Protein AF-A0A7S3YBR8-F1 (afdb_monomer_lite)

Secondary structure (DSSP, 8-state):
--EEEEEESS-TTS-SHHHHHTTS-SSSPPPEEEEEEGGG---HHHHHHHHHHHHHHHTT-SS-EEEEEEE-TTTS-HHHHHHHHHHHHHHHHHHHHH-TT-SSPEEEEEEEEPPP--TTS---------TTEEEEE-S--S-GGGS-S----HHHHHHS-HHHHHHTTSS-HHHHHHHHHHHHHTT----PPPHHHHTTTSHHHHHHHHHHHHHHHHHHHHHHHHS--

Organism: Heterosigma akashiwo (NCBI:txid2829)

Radius of gyration: 32.95 Å; chains: 1; bounding box: 49×45×121 Å

Sequence (229 aa):
AGALAVATTRSPLVPLGPLLAGLADPAGGAVAARVLRLAELASEGQLAARARDFFIQGARAESDQLLVVQCDPFLCPQALINHARHIIQEAQRAALSTLSSSSARCHAVVVVHLPHGIAGRQREYALDFLPPWKNFFVDDVTPEEQAGAGSGSYKTFSSRSAYDLFKDGVLDLNSVVRANYQRALCRVETPTMPAEMSGRYSYAARLEMVGRLLGAAKDGAEGRREEEG

Structure (mmCIF, N/CA/C/O backbone):
data_AF-A0A7S3YBR8-F1
#
_entry.id   AF-A0A7S3YBR8-F1
#
loop_
_atom_site.group_PDB
_atom_site.id
_atom_site.type_symbol
_atom_site.label_atom_id
_atom_site.label_alt_id
_atom_site.label_comp_id
_atom_site.label_asym_id
_atom_site.label_entity_id
_atom_site.label_seq_id
_atom_site.pdbx_PDB_ins_code
_atom_site.Cartn_x
_atom_site.Cartn_y
_atom_site.Cartn_z
_atom_site.occupancy
_atom_site.B_iso_or_equiv
_atom_site.auth_seq_id
_atom_site.auth_comp_id
_atom_site.auth_asym_id
_atom_site.auth_atom_id
_atom_site.pdbx_PDB_model_num
ATOM 1 N N . ALA A 1 1 ? -6.693 -5.501 20.421 1.00 52.56 1 ALA A N 1
ATOM 2 C CA . ALA A 1 1 ? -6.563 -4.570 19.283 1.00 52.56 1 ALA A CA 1
ATOM 3 C C . ALA A 1 1 ? -5.088 -4.459 18.909 1.00 52.56 1 ALA A C 1
ATOM 5 O O . ALA A 1 1 ? -4.263 -4.395 19.814 1.00 52.56 1 ALA A O 1
ATOM 6 N N . GLY A 1 2 ? -4.742 -4.523 17.622 1.00 58.22 2 GLY A N 1
ATOM 7 C CA . GLY A 1 2 ? -3.353 -4.436 17.149 1.00 58.22 2 GLY A CA 1
ATOM 8 C C . GLY A 1 2 ? -3.161 -3.230 16.234 1.00 58.22 2 GLY A C 1
ATOM 9 O O . GLY A 1 2 ? -4.029 -2.968 15.401 1.00 58.22 2 GLY A O 1
ATOM 10 N N . ALA A 1 3 ? -2.050 -2.512 16.407 1.00 61.50 3 ALA A N 1
ATOM 11 C CA . ALA A 1 3 ? -1.619 -1.428 15.531 1.00 61.50 3 ALA A CA 1
ATOM 12 C C . ALA A 1 3 ? -0.375 -1.884 14.754 1.00 61.50 3 ALA A C 1
ATOM 14 O O . ALA A 1 3 ? 0.619 -2.314 15.349 1.00 61.50 3 ALA A O 1
ATOM 15 N N . LEU A 1 4 ? -0.452 -1.834 13.429 1.00 68.00 4 LEU A N 1
ATOM 16 C CA . LEU A 1 4 ? 0.580 -2.313 12.517 1.00 68.00 4 LEU A CA 1
ATOM 17 C C . LEU A 1 4 ? 1.069 -1.164 11.641 1.00 68.00 4 LEU A C 1
ATOM 19 O O . LEU A 1 4 ? 0.265 -0.401 11.118 1.00 68.00 4 LEU A O 1
ATOM 23 N N . ALA A 1 5 ? 2.368 -1.063 11.428 1.00 61.22 5 ALA A N 1
ATOM 24 C CA . ALA A 1 5 ? 2.938 -0.240 10.375 1.00 61.22 5 ALA A CA 1
ATOM 25 C C . ALA A 1 5 ? 3.623 -1.174 9.375 1.00 61.22 5 ALA A C 1
ATOM 27 O O . ALA A 1 5 ? 4.408 -2.038 9.759 1.00 61.22 5 ALA A O 1
ATOM 28 N N . VAL A 1 6 ? 3.283 -1.039 8.100 1.00 74.44 6 VAL A N 1
ATOM 29 C CA . VAL A 1 6 ? 3.794 -1.866 7.010 1.00 74.44 6 VAL A CA 1
ATOM 30 C C . VAL A 1 6 ? 4.464 -0.949 6.004 1.00 74.44 6 VAL A C 1
ATOM 32 O O . VAL A 1 6 ? 3.816 -0.062 5.461 1.00 74.44 6 VAL A O 1
ATOM 35 N N . ALA A 1 7 ? 5.744 -1.156 5.733 1.00 61.56 7 ALA A N 1
ATOM 36 C CA . ALA A 1 7 ? 6.421 -0.515 4.614 1.00 61.56 7 ALA A CA 1
ATOM 37 C C . ALA A 1 7 ? 6.383 -1.447 3.396 1.00 61.56 7 ALA A C 1
ATOM 39 O O . ALA A 1 7 ? 6.666 -2.637 3.530 1.00 61.56 7 ALA A O 1
ATOM 40 N N . THR A 1 8 ? 6.040 -0.916 2.224 1.00 66.38 8 THR A N 1
ATOM 41 C CA . THR A 1 8 ? 5.999 -1.666 0.959 1.00 66.38 8 THR A CA 1
ATOM 42 C C . THR A 1 8 ? 6.619 -0.872 -0.178 1.00 66.38 8 THR A C 1
ATOM 44 O O . THR A 1 8 ? 6.568 0.350 -0.159 1.00 66.38 8 THR A O 1
ATOM 47 N N . THR A 1 9 ? 7.211 -1.540 -1.167 1.00 55.56 9 THR A N 1
ATOM 48 C CA . THR A 1 9 ? 7.883 -0.895 -2.312 1.00 55.56 9 THR A CA 1
ATOM 49 C C . THR A 1 9 ? 6.931 -0.586 -3.476 1.00 55.56 9 THR A C 1
ATOM 51 O O . THR A 1 9 ? 7.323 0.026 -4.477 1.00 55.56 9 THR A O 1
ATOM 54 N N . ARG A 1 10 ? 5.656 -0.986 -3.368 1.00 62.72 10 ARG A N 1
ATOM 55 C CA . ARG A 1 10 ? 4.636 -0.700 -4.383 1.00 62.72 10 ARG A CA 1
ATOM 56 C C . ARG A 1 10 ? 4.093 0.719 -4.297 1.00 62.72 10 ARG A C 1
ATOM 58 O O . ARG A 1 10 ? 3.951 1.294 -3.223 1.00 62.72 10 ARG A O 1
ATOM 65 N N . SER A 1 11 ? 3.692 1.237 -5.460 1.00 57.94 11 SER A N 1
ATOM 66 C CA . SER A 1 11 ? 3.056 2.549 -5.601 1.00 57.94 11 SER A CA 1
ATOM 67 C C . SER A 1 11 ? 1.774 2.664 -4.754 1.00 57.94 11 SER A C 1
ATOM 69 O O . SER A 1 11 ? 0.968 1.729 -4.752 1.00 57.94 11 SER A O 1
ATOM 71 N N . PRO A 1 12 ? 1.520 3.824 -4.117 1.00 57.25 12 PRO A N 1
ATOM 72 C CA . PRO A 1 12 ? 0.280 4.100 -3.375 1.00 57.25 12 PRO A CA 1
ATOM 73 C C . PRO A 1 12 ? -0.978 4.104 -4.258 1.00 57.25 12 PRO A C 1
ATOM 75 O O . PRO A 1 12 ? -2.099 4.091 -3.750 1.00 57.25 12 PRO A O 1
ATOM 78 N N . LEU A 1 13 ? -0.809 4.131 -5.585 1.00 56.03 13 LEU A N 1
ATOM 79 C CA . LEU A 1 13 ? -1.901 4.166 -6.556 1.00 56.03 13 LEU A CA 1
ATOM 80 C C . LEU A 1 13 ? -2.522 2.790 -6.821 1.00 56.03 13 LEU A C 1
ATOM 82 O O . LEU A 1 13 ? -3.578 2.721 -7.449 1.00 56.03 13 LEU A O 1
ATOM 86 N N . VAL A 1 14 ? -1.902 1.702 -6.351 1.00 61.81 14 VAL A N 1
ATOM 87 C CA . VAL A 1 14 ? -2.479 0.363 -6.505 1.00 61.81 14 VAL A CA 1
ATOM 88 C C . VAL A 1 14 ? -3.718 0.258 -5.607 1.00 61.81 14 VAL A C 1
ATOM 90 O O . VAL A 1 14 ? -3.612 0.469 -4.395 1.00 61.81 14 VAL A O 1
ATOM 93 N N . PRO A 1 15 ? -4.906 -0.045 -6.161 1.00 62.81 15 PRO A N 1
ATOM 94 C CA . PRO A 1 15 ? -6.098 -0.233 -5.351 1.00 62.81 15 PRO A CA 1
ATOM 95 C C . PRO A 1 15 ? -5.899 -1.450 -4.444 1.00 62.81 15 PRO A C 1
ATOM 97 O O . PRO A 1 15 ? -5.738 -2.566 -4.925 1.00 62.81 15 PRO A O 1
ATOM 100 N N . LEU A 1 16 ? -5.938 -1.243 -3.125 1.00 67.31 16 LEU A N 1
ATOM 101 C CA . LEU A 1 16 ? -5.897 -2.345 -2.156 1.00 67.31 16 LEU A CA 1
ATOM 102 C C . LEU A 1 16 ? -7.235 -3.096 -2.070 1.00 67.31 16 LEU A C 1
ATOM 104 O O . LEU A 1 16 ? -7.291 -4.152 -1.459 1.00 67.31 16 LEU A O 1
ATOM 108 N N . GLY A 1 17 ? -8.313 -2.579 -2.671 1.00 64.00 17 GLY A N 1
ATOM 109 C CA . GLY A 1 17 ? -9.652 -3.184 -2.617 1.00 64.00 17 GLY A CA 1
ATOM 110 C C . GLY A 1 17 ? -9.678 -4.681 -2.973 1.00 64.00 17 GLY A C 1
ATOM 111 O O . GLY A 1 17 ? -10.168 -5.464 -2.164 1.00 64.00 17 GLY A O 1
ATOM 112 N N . PRO A 1 18 ? -9.097 -5.107 -4.111 1.00 61.12 18 PRO A N 1
ATOM 113 C CA . PRO A 1 18 ? -8.999 -6.524 -4.472 1.00 61.12 18 PRO A CA 1
ATOM 114 C C . PRO A 1 18 ? -8.147 -7.366 -3.509 1.00 61.12 18 PRO A C 1
ATOM 116 O O . PRO A 1 18 ? -8.437 -8.541 -3.316 1.00 61.12 18 PRO A O 1
ATOM 119 N N . LEU A 1 19 ? -7.125 -6.775 -2.879 1.00 61.66 19 LEU A N 1
ATOM 120 C CA . LEU A 1 19 ? -6.268 -7.456 -1.896 1.00 61.66 19 LEU A CA 1
ATOM 121 C C . LEU A 1 19 ? -7.007 -7.688 -0.581 1.00 61.66 19 LEU A C 1
ATOM 123 O O . LEU A 1 19 ? -6.923 -8.755 0.017 1.00 61.66 19 LEU A O 1
ATOM 127 N N . LEU A 1 20 ? -7.765 -6.682 -0.152 1.00 64.44 20 LEU A N 1
ATOM 128 C CA . LEU A 1 20 ? -8.564 -6.736 1.064 1.00 64.44 20 LEU A CA 1
ATOM 129 C C . LEU A 1 20 ? -9.784 -7.647 0.901 1.00 64.44 20 LEU A C 1
ATOM 131 O O . LEU A 1 20 ? -10.212 -8.248 1.877 1.00 64.44 20 LEU A O 1
ATOM 135 N N . ALA A 1 21 ? -10.301 -7.810 -0.321 1.00 60.41 21 ALA A N 1
ATOM 136 C CA . ALA A 1 21 ? -11.333 -8.801 -0.616 1.00 60.41 21 ALA A CA 1
ATOM 137 C C . ALA A 1 21 ? -10.846 -10.242 -0.366 1.00 60.41 21 ALA A C 1
ATOM 139 O O . ALA A 1 21 ? -11.633 -11.079 0.062 1.00 60.41 21 ALA A O 1
ATOM 140 N N . GLY A 1 22 ? -9.551 -10.516 -0.569 1.00 57.69 22 GLY A N 1
ATOM 141 C CA . GLY A 1 22 ? -8.931 -11.813 -0.277 1.00 57.69 22 GLY A CA 1
ATOM 142 C C . GLY A 1 22 ? -8.658 -12.078 1.210 1.00 57.69 22 GLY A C 1
ATOM 143 O O . GLY A 1 22 ? -8.382 -13.214 1.576 1.00 57.69 22 GLY A O 1
ATOM 144 N N . LEU A 1 23 ? -8.754 -11.062 2.082 1.00 56.88 23 LEU A N 1
ATOM 145 C CA . LEU A 1 23 ? -8.682 -11.240 3.543 1.00 56.88 23 LEU A CA 1
ATOM 146 C C . LEU A 1 23 ? -9.990 -11.779 4.145 1.00 56.88 23 LEU A C 1
ATOM 148 O O . LEU A 1 23 ? -10.040 -12.038 5.348 1.00 56.88 23 LEU A O 1
ATOM 152 N N . ALA A 1 24 ? -11.047 -11.937 3.343 1.00 54.59 24 ALA A N 1
ATOM 153 C CA . ALA A 1 24 ? -12.211 -12.719 3.729 1.00 54.59 24 ALA A CA 1
ATOM 154 C C . ALA A 1 24 ? -11.820 -14.204 3.699 1.00 54.59 24 ALA A C 1
ATOM 156 O O . ALA A 1 24 ? -11.821 -14.842 2.648 1.00 54.59 24 ALA A O 1
ATOM 157 N N . ASP A 1 25 ? -11.414 -14.727 4.852 1.00 49.91 25 ASP A N 1
ATOM 158 C CA . ASP A 1 25 ? -11.018 -16.122 5.003 1.00 49.91 25 ASP A CA 1
ATOM 159 C C . ASP A 1 25 ? -12.238 -17.042 4.739 1.00 49.91 25 ASP A C 1
ATOM 161 O O . ASP A 1 25 ? -13.335 -16.788 5.244 1.00 49.91 25 ASP A O 1
ATOM 165 N N . PRO A 1 26 ? -12.112 -18.113 3.933 1.00 48.22 26 PRO A N 1
ATOM 166 C CA . PRO A 1 26 ? -13.189 -19.089 3.760 1.00 48.22 26 PRO A CA 1
ATOM 167 C C . PRO A 1 26 ? -13.546 -19.844 5.056 1.00 48.22 26 PRO A C 1
ATOM 169 O O . PRO A 1 26 ? -14.638 -20.408 5.139 1.00 48.22 26 PRO A O 1
ATOM 172 N N . ALA A 1 27 ? -12.663 -19.859 6.064 1.00 48.03 27 ALA A N 1
ATOM 173 C CA . ALA A 1 27 ? -12.867 -20.509 7.363 1.00 48.03 27 ALA A CA 1
ATOM 174 C C . ALA A 1 27 ? -12.955 -19.531 8.558 1.00 48.03 27 ALA A C 1
ATOM 176 O O . ALA A 1 27 ? -13.324 -19.940 9.662 1.00 48.03 27 ALA A O 1
ATOM 177 N N . GLY A 1 28 ? -12.655 -18.248 8.349 1.00 51.91 28 GLY A N 1
ATOM 178 C CA . GLY A 1 28 ? -12.580 -17.201 9.368 1.00 51.91 28 GLY A CA 1
ATOM 179 C C . GLY A 1 28 ? -13.365 -15.974 8.917 1.00 51.91 28 GLY A C 1
ATOM 180 O O . GLY A 1 28 ? -13.217 -15.512 7.797 1.00 51.91 28 GLY A O 1
ATOM 181 N N . GLY A 1 29 ? -14.262 -15.471 9.766 1.00 61.31 29 GLY A N 1
ATOM 182 C CA . GLY A 1 29 ? -15.268 -14.473 9.385 1.00 61.31 29 GLY A CA 1
ATOM 183 C C . GLY A 1 29 ? -14.743 -13.283 8.564 1.00 61.31 29 GLY A C 1
ATOM 184 O O . GLY A 1 29 ? -13.618 -12.822 8.738 1.00 61.31 29 GLY A O 1
ATOM 185 N N . ALA A 1 30 ? -15.597 -12.763 7.679 1.00 73.12 30 ALA A N 1
ATOM 186 C CA . ALA A 1 30 ? -15.266 -11.657 6.787 1.00 73.12 30 ALA A CA 1
ATOM 187 C C . ALA A 1 30 ? -14.760 -10.423 7.561 1.00 73.12 30 ALA A C 1
ATOM 189 O O . ALA A 1 30 ? -15.504 -9.811 8.333 1.00 73.12 30 ALA A O 1
ATOM 190 N N . VAL A 1 31 ? -13.505 -10.034 7.318 1.00 81.44 31 VAL A N 1
ATOM 191 C CA . VAL A 1 31 ? -12.930 -8.799 7.862 1.00 81.44 31 VAL A CA 1
ATOM 192 C C . VAL A 1 31 ? -13.393 -7.627 7.007 1.00 81.44 31 VAL A C 1
ATOM 194 O O . VAL A 1 31 ? -13.043 -7.526 5.830 1.00 81.44 31 VAL A O 1
ATOM 197 N N . ALA A 1 32 ? -14.161 -6.708 7.587 1.00 86.31 32 ALA A N 1
ATOM 198 C CA . ALA A 1 32 ? -14.550 -5.502 6.868 1.00 86.31 32 ALA A CA 1
ATOM 199 C C . ALA A 1 32 ? -13.410 -4.477 6.934 1.00 86.31 32 ALA A C 1
ATOM 201 O O . ALA A 1 32 ? -12.997 -4.030 8.008 1.00 86.31 32 ALA A O 1
ATOM 202 N N . ALA A 1 33 ? -12.878 -4.115 5.769 1.00 89.12 33 ALA A N 1
ATOM 203 C CA . ALA A 1 33 ? -11.743 -3.213 5.663 1.00 89.12 33 ALA A CA 1
ATOM 204 C C . ALA A 1 33 ? -12.158 -1.829 5.147 1.00 89.12 33 ALA A C 1
ATOM 206 O O . ALA A 1 33 ? -12.902 -1.700 4.175 1.00 89.12 33 ALA A O 1
ATOM 207 N N . ARG A 1 34 ? -11.621 -0.775 5.767 1.00 91.69 34 ARG A N 1
ATOM 208 C CA . ARG A 1 34 ? -11.774 0.618 5.338 1.00 91.69 34 ARG A CA 1
ATOM 209 C C . ARG A 1 34 ? -10.414 1.194 4.985 1.00 91.69 34 ARG A C 1
ATOM 211 O O . ARG A 1 34 ? -9.530 1.247 5.833 1.00 91.69 34 ARG A O 1
ATOM 218 N N . VAL A 1 35 ? -10.267 1.674 3.753 1.00 92.00 35 VAL A N 1
ATOM 219 C CA . VAL A 1 35 ? -9.018 2.276 3.267 1.00 92.00 35 VAL A CA 1
ATOM 220 C C . VAL A 1 35 ? -9.131 3.795 3.265 1.00 92.00 35 VAL A C 1
ATOM 222 O O . VAL A 1 35 ? -10.092 4.355 2.739 1.00 92.00 35 VAL A O 1
ATOM 225 N N . LEU A 1 36 ? -8.143 4.463 3.848 1.00 94.06 36 LEU A N 1
ATOM 226 C CA . LEU A 1 36 ? -7.940 5.904 3.791 1.00 94.06 36 LEU A CA 1
ATOM 227 C C . LEU A 1 36 ? -6.601 6.184 3.117 1.00 94.06 36 LEU A C 1
ATOM 229 O O . LEU A 1 36 ? -5.621 5.488 3.367 1.00 94.06 36 LEU A O 1
ATOM 233 N N . ARG A 1 37 ? -6.537 7.237 2.308 1.00 93.88 37 ARG A N 1
ATOM 234 C CA . ARG A 1 37 ? -5.282 7.755 1.762 1.00 93.88 37 ARG A CA 1
ATOM 235 C C . ARG A 1 37 ? -4.956 9.053 2.463 1.00 93.88 37 ARG A C 1
ATOM 237 O O . ARG A 1 37 ? -5.754 9.986 2.432 1.00 93.88 37 ARG A O 1
ATOM 244 N N . LEU A 1 38 ? -3.795 9.108 3.102 1.00 94.50 38 LEU A N 1
ATOM 245 C CA . LEU A 1 38 ? -3.427 10.245 3.935 1.00 94.50 38 LEU A CA 1
ATOM 246 C C . LEU A 1 38 ? -3.298 11.538 3.115 1.00 94.50 38 LEU A C 1
ATOM 248 O O . LEU A 1 38 ? -3.725 12.590 3.574 1.00 94.50 38 LEU A O 1
ATOM 252 N N . ALA A 1 39 ? -2.817 11.437 1.874 1.00 92.94 39 ALA A N 1
ATOM 253 C CA . ALA A 1 39 ? -2.692 12.565 0.950 1.00 92.94 39 ALA A CA 1
ATOM 254 C C . ALA A 1 39 ? -4.040 13.151 0.475 1.00 92.94 39 ALA A C 1
ATOM 256 O O . ALA A 1 39 ? -4.073 14.274 -0.016 1.00 92.94 39 ALA A O 1
ATOM 257 N N . GLU A 1 40 ? -5.147 12.412 0.605 1.00 93.88 40 GLU A N 1
ATOM 258 C CA . GLU A 1 40 ? -6.489 12.874 0.206 1.00 93.88 40 GLU A CA 1
ATOM 259 C C . GLU A 1 40 ? -7.238 13.573 1.354 1.00 93.88 40 GLU A C 1
ATOM 261 O O . GLU A 1 40 ? -8.348 14.074 1.164 1.00 93.88 40 GLU A O 1
ATOM 266 N N . LEU A 1 41 ? -6.666 13.584 2.561 1.00 94.19 41 LEU A N 1
ATOM 267 C CA . LEU A 1 41 ? -7.273 14.219 3.725 1.00 94.19 41 LEU A CA 1
ATOM 268 C C . LEU A 1 41 ? -6.830 15.680 3.799 1.00 94.19 41 LEU A C 1
ATOM 270 O O . LEU A 1 41 ? -5.644 15.984 3.862 1.00 94.19 41 LEU A O 1
ATOM 274 N N . ALA A 1 42 ? -7.805 16.587 3.815 1.00 91.81 42 ALA A N 1
ATOM 275 C CA . ALA A 1 42 ? -7.567 18.027 3.797 1.00 91.81 42 ALA A CA 1
ATOM 276 C C . ALA A 1 42 ? -7.129 18.579 5.163 1.00 91.81 42 ALA A C 1
ATOM 278 O O . ALA A 1 42 ? -6.562 19.667 5.238 1.00 91.81 42 ALA A O 1
ATOM 279 N N . SER A 1 43 ? -7.426 17.867 6.255 1.00 95.56 43 SER A N 1
ATOM 280 C CA . SER A 1 43 ? -7.097 18.312 7.607 1.00 95.56 43 SER A CA 1
ATOM 281 C C . SER A 1 43 ? -6.945 17.161 8.597 1.00 95.56 43 SER A C 1
ATOM 283 O O . SER A 1 43 ? -7.504 16.074 8.430 1.00 95.56 43 SER A O 1
ATOM 285 N N . GLU A 1 44 ? -6.241 17.446 9.691 1.00 95.88 44 GLU A N 1
ATOM 286 C CA . GLU A 1 44 ? -6.158 16.580 10.869 1.00 95.88 44 GLU A CA 1
ATOM 287 C C . GLU A 1 44 ? -7.544 16.213 11.410 1.00 95.88 44 GLU A C 1
ATOM 289 O O . GLU A 1 44 ? -7.822 15.040 11.654 1.00 95.88 44 GLU A O 1
ATOM 294 N N . GLY A 1 45 ? -8.445 17.195 11.526 1.00 96.56 45 GLY A N 1
ATOM 295 C CA . GLY A 1 45 ? -9.805 16.966 12.016 1.00 96.56 45 GLY A CA 1
ATOM 296 C C . GLY A 1 45 ? -10.572 15.947 11.170 1.00 96.56 45 GLY A C 1
ATOM 297 O O . GLY A 1 45 ? -11.337 15.148 11.709 1.00 96.56 45 GLY A O 1
ATOM 298 N N . GLN A 1 46 ? -10.324 15.908 9.856 1.00 96.88 46 GLN A N 1
ATOM 299 C CA . GLN A 1 46 ? -10.929 14.919 8.968 1.00 96.88 46 GLN A CA 1
ATOM 300 C C . GLN A 1 46 ? -10.404 13.501 9.238 1.00 96.88 46 GLN A C 1
ATOM 302 O O . GLN A 1 46 ? -11.196 12.555 9.252 1.00 96.88 46 GLN A O 1
ATOM 307 N N . LEU A 1 47 ? -9.096 13.340 9.473 1.00 97.25 47 LEU A N 1
ATOM 308 C CA . LEU A 1 47 ? -8.509 12.054 9.860 1.00 97.25 47 LEU A CA 1
ATOM 309 C C . LEU A 1 47 ? -9.045 11.595 11.219 1.00 97.25 47 LEU A C 1
ATOM 311 O O . LEU A 1 47 ? -9.503 10.460 11.336 1.00 97.25 47 LEU A O 1
ATOM 315 N N . ALA A 1 48 ? -9.034 12.482 12.217 1.00 97.00 48 ALA A N 1
ATOM 316 C CA . ALA A 1 48 ? -9.513 12.193 13.566 1.00 97.00 48 ALA A CA 1
ATOM 317 C C . ALA A 1 48 ? -10.984 11.759 13.556 1.00 97.00 48 ALA A C 1
ATOM 319 O O . ALA A 1 48 ? -11.328 10.733 14.144 1.00 97.00 48 ALA A O 1
ATOM 320 N N . ALA A 1 49 ? -11.842 12.489 12.833 1.00 96.81 49 ALA A N 1
ATOM 321 C CA . ALA A 1 49 ? -13.249 12.137 12.679 1.00 96.81 49 ALA A CA 1
ATOM 322 C C . ALA A 1 49 ? -13.413 10.755 12.033 1.00 96.81 49 ALA A C 1
ATOM 324 O O . ALA A 1 49 ? -14.071 9.889 12.602 1.00 96.81 49 ALA A O 1
ATOM 325 N N . ARG A 1 50 ? -12.745 10.497 10.898 1.00 97.06 50 ARG A N 1
ATOM 326 C CA . ARG A 1 50 ? -12.849 9.207 10.192 1.00 97.06 50 ARG A CA 1
ATOM 327 C C . ARG A 1 50 ? -12.316 8.031 11.011 1.00 97.06 50 ARG A C 1
ATOM 329 O O . ARG A 1 50 ? -12.925 6.963 10.978 1.00 97.06 50 ARG A O 1
ATOM 336 N N . ALA A 1 51 ? -11.207 8.211 11.728 1.00 96.44 51 ALA A N 1
ATOM 337 C CA . ALA A 1 51 ? -10.635 7.184 12.595 1.00 96.44 51 ALA A CA 1
ATOM 338 C C . ALA A 1 51 ? -11.560 6.890 13.784 1.00 96.44 51 ALA A C 1
ATOM 340 O O . ALA A 1 51 ? -11.851 5.730 14.069 1.00 96.44 51 ALA A O 1
ATOM 341 N N . ARG A 1 52 ? -12.078 7.933 14.443 1.00 95.19 52 ARG A N 1
ATOM 342 C CA . ARG A 1 52 ? -13.029 7.793 15.551 1.00 95.19 52 ARG A CA 1
ATOM 343 C C . ARG A 1 52 ? -14.304 7.087 15.104 1.00 95.19 52 ARG A C 1
ATOM 345 O O . ARG A 1 52 ? -14.723 6.136 15.756 1.00 95.19 52 ARG A O 1
ATOM 352 N N . ASP A 1 53 ? -14.886 7.515 13.988 1.00 94.81 53 ASP A N 1
ATOM 353 C CA . ASP A 1 53 ? -16.099 6.909 13.442 1.00 94.81 53 ASP A CA 1
ATOM 354 C C . ASP A 1 53 ? -15.871 5.429 13.121 1.00 94.81 53 ASP A C 1
ATOM 356 O O . ASP A 1 53 ? -16.705 4.600 13.471 1.00 94.81 53 ASP A O 1
ATOM 360 N N . PHE A 1 54 ? -14.720 5.084 12.530 1.00 95.12 54 PHE A N 1
ATOM 361 C CA . PHE A 1 54 ? -14.341 3.694 12.279 1.00 95.12 54 PHE A CA 1
ATOM 362 C C . PHE A 1 54 ? -14.294 2.866 13.569 1.00 95.12 54 PHE A C 1
ATOM 364 O O . PHE A 1 54 ? -14.914 1.809 13.627 1.00 95.12 54 PHE A O 1
ATOM 371 N N . PHE A 1 55 ? -13.605 3.333 14.615 1.00 93.31 55 PHE A N 1
ATOM 372 C CA . PHE A 1 55 ? -13.490 2.555 15.852 1.00 93.31 55 PHE A CA 1
ATOM 373 C C . PHE A 1 55 ? -14.811 2.465 16.628 1.00 93.31 55 PHE A C 1
ATOM 375 O O . PHE A 1 55 ? -15.090 1.425 17.219 1.00 93.31 55 PHE A O 1
ATOM 382 N N . ILE A 1 56 ? -15.646 3.509 16.605 1.00 91.06 56 ILE A N 1
ATOM 383 C CA . ILE A 1 56 ? -16.983 3.475 17.219 1.00 91.06 56 ILE A CA 1
ATOM 384 C C . ILE A 1 56 ? -17.893 2.494 16.477 1.00 91.06 56 ILE A C 1
ATOM 386 O O . ILE A 1 56 ? -18.598 1.713 17.114 1.00 91.06 56 ILE A O 1
ATOM 390 N N . GLN A 1 57 ? -17.896 2.536 15.142 1.00 90.44 57 GLN A N 1
ATOM 391 C CA . GLN A 1 57 ? -18.686 1.618 14.321 1.00 90.44 57 GLN A CA 1
ATOM 392 C C . GLN A 1 57 ? -18.199 0.182 14.486 1.00 90.44 57 GLN A C 1
ATOM 394 O O . GLN A 1 57 ? -19.007 -0.718 14.687 1.00 90.44 57 GLN A O 1
ATOM 399 N N . GLY A 1 58 ? -16.885 -0.029 14.464 1.00 87.44 58 GLY A N 1
ATOM 400 C CA . GLY A 1 58 ? -16.311 -1.360 14.545 1.00 87.44 58 GLY A CA 1
ATOM 401 C C . GLY A 1 58 ? -16.482 -2.034 15.899 1.00 87.44 58 GLY A C 1
ATOM 402 O O . GLY A 1 58 ? -16.688 -3.238 15.956 1.00 87.44 58 GLY A O 1
ATOM 403 N N . ALA A 1 59 ? -16.506 -1.269 16.987 1.00 85.62 59 ALA A N 1
ATOM 404 C CA . ALA A 1 59 ? -16.842 -1.799 18.306 1.00 85.62 59 ALA A CA 1
ATOM 405 C C . ALA A 1 59 ? -18.341 -2.132 18.478 1.00 85.62 59 ALA A C 1
ATOM 407 O O . ALA A 1 59 ? -18.737 -2.676 19.505 1.00 85.62 59 ALA A O 1
ATOM 408 N N . ARG A 1 60 ? -19.187 -1.794 17.496 1.00 86.00 60 ARG A N 1
ATOM 409 C CA . ARG A 1 60 ? -20.587 -2.241 17.404 1.00 86.00 60 ARG A CA 1
ATOM 410 C C . ARG A 1 60 ? -20.789 -3.314 16.335 1.00 86.00 60 ARG A C 1
ATOM 412 O O . ARG A 1 60 ? -21.906 -3.798 16.185 1.00 86.00 60 ARG A O 1
ATOM 419 N N . ALA A 1 61 ? -19.755 -3.623 15.558 1.00 86.06 61 ALA A N 1
ATOM 420 C CA . ALA A 1 61 ? -19.841 -4.606 14.497 1.00 86.06 61 ALA A CA 1
ATOM 421 C C . ALA A 1 61 ? -19.812 -6.022 15.081 1.00 86.06 61 ALA A C 1
ATOM 423 O O . ALA A 1 61 ? -19.259 -6.260 16.152 1.00 86.06 61 ALA A O 1
ATOM 424 N N . GLU A 1 62 ? -20.394 -6.965 14.349 1.00 85.06 62 GLU A N 1
ATOM 425 C CA . GLU A 1 62 ? -20.338 -8.391 14.689 1.00 85.06 62 GLU A CA 1
ATOM 426 C C . GLU A 1 62 ? -19.069 -9.060 14.141 1.00 85.06 62 GLU A C 1
ATOM 428 O O . GLU A 1 62 ? -18.662 -10.112 14.629 1.00 85.06 62 GLU A O 1
ATOM 433 N N . SER A 1 63 ? -18.428 -8.439 13.145 1.00 86.50 63 SER A N 1
ATOM 434 C CA . SER A 1 63 ? -17.220 -8.937 12.494 1.00 86.50 63 SER A CA 1
ATOM 435 C C . SER A 1 63 ? -16.005 -8.058 12.770 1.00 86.50 63 SER A C 1
ATOM 437 O O . SER A 1 63 ? -16.124 -6.849 12.996 1.00 86.50 63 SER A O 1
ATOM 439 N N . ASP A 1 64 ? -14.822 -8.668 12.700 1.00 88.44 64 ASP A N 1
ATOM 440 C CA . ASP A 1 64 ? -13.551 -7.964 12.827 1.00 88.44 64 ASP A CA 1
ATOM 441 C C . ASP A 1 64 ? -13.408 -6.876 11.751 1.00 88.44 64 ASP A C 1
ATOM 443 O O . ASP A 1 64 ? -13.834 -7.021 10.601 1.00 88.44 64 ASP A O 1
ATOM 447 N N . GLN A 1 65 ? -12.804 -5.757 12.144 1.00 90.12 65 GLN A N 1
ATOM 448 C CA . GLN A 1 65 ? -12.682 -4.564 11.311 1.00 90.12 65 GLN A CA 1
ATOM 449 C C . GLN A 1 65 ? -11.222 -4.166 11.139 1.00 90.12 65 GLN A C 1
ATOM 451 O O . GLN A 1 65 ? -10.431 -4.213 12.088 1.00 90.12 65 GLN A O 1
ATOM 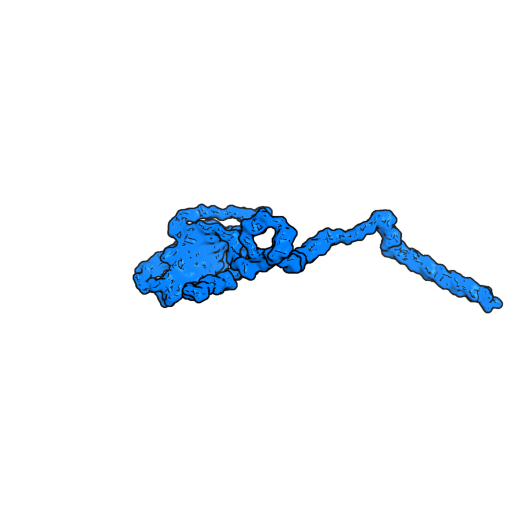456 N N . LEU A 1 66 ? -10.880 -3.675 9.949 1.00 92.12 66 LEU A N 1
ATOM 457 C CA . LEU A 1 66 ? -9.530 -3.245 9.601 1.00 92.12 66 LEU A CA 1
ATOM 458 C C . LEU A 1 66 ? -9.514 -1.828 9.015 1.00 92.12 66 LEU A C 1
ATOM 460 O O . LEU A 1 66 ? -10.053 -1.584 7.940 1.00 92.12 66 LEU A O 1
ATOM 464 N N . LEU A 1 67 ? -8.839 -0.895 9.684 1.00 94.44 67 LEU A N 1
ATOM 465 C CA . LEU A 1 67 ? -8.535 0.424 9.133 1.00 94.44 67 LEU A CA 1
ATOM 466 C C . LEU A 1 67 ? -7.170 0.385 8.459 1.00 94.44 67 LEU A C 1
ATOM 468 O O . LEU A 1 67 ? -6.167 0.135 9.119 1.00 94.44 67 LEU A O 1
ATOM 472 N N . VAL A 1 68 ? -7.118 0.683 7.167 1.00 93.50 68 VAL A N 1
ATOM 473 C CA . VAL A 1 68 ? -5.876 0.798 6.402 1.00 93.50 68 VAL A CA 1
ATOM 474 C C . VAL A 1 68 ? -5.653 2.260 6.051 1.00 93.50 68 VAL A C 1
ATOM 476 O O . VAL A 1 68 ? -6.504 2.878 5.419 1.00 93.50 68 VAL A O 1
ATOM 479 N N . VAL A 1 69 ? -4.511 2.821 6.435 1.00 94.44 69 VAL A N 1
ATOM 480 C CA . VAL A 1 69 ? -4.119 4.189 6.083 1.00 94.44 69 VAL A CA 1
ATOM 481 C C . VAL A 1 69 ? -2.901 4.130 5.177 1.00 94.44 69 VAL A C 1
ATOM 483 O O . VAL A 1 69 ? -1.817 3.766 5.617 1.00 94.44 69 VAL A O 1
ATOM 486 N N . GLN A 1 70 ? -3.088 4.460 3.905 1.00 93.31 70 GLN A N 1
ATOM 487 C CA . GLN A 1 70 ? -2.030 4.497 2.905 1.00 93.31 70 GLN A CA 1
ATOM 488 C C . GLN A 1 70 ? -1.317 5.848 2.924 1.00 93.31 70 GLN A C 1
ATOM 490 O O . GLN A 1 70 ? -1.955 6.904 2.858 1.00 93.31 70 GLN A O 1
ATOM 495 N N . CYS A 1 71 ? 0.007 5.799 2.954 1.00 91.25 71 CYS A N 1
ATOM 496 C CA . CYS A 1 71 ? 0.898 6.946 3.001 1.00 91.25 71 CYS A CA 1
ATOM 497 C C . CYS A 1 71 ? 1.935 6.831 1.883 1.00 91.25 71 CYS A C 1
ATOM 499 O O . CYS A 1 71 ? 2.534 5.774 1.701 1.00 91.25 71 CYS A O 1
ATOM 501 N N . ASP A 1 72 ? 2.190 7.927 1.178 1.00 87.94 72 ASP A N 1
ATOM 502 C CA . ASP A 1 72 ? 3.330 8.056 0.270 1.00 87.94 72 ASP A CA 1
ATOM 503 C C . ASP A 1 72 ? 4.318 9.042 0.903 1.00 87.94 72 ASP A C 1
ATOM 505 O O . ASP A 1 72 ? 3.957 10.211 1.026 1.00 87.94 72 ASP A O 1
ATOM 509 N N . PRO A 1 73 ? 5.533 8.629 1.309 1.00 87.50 73 PRO A N 1
ATOM 510 C CA . PRO A 1 73 ? 6.547 9.529 1.859 1.00 87.50 73 PRO A CA 1
ATOM 511 C C . PRO A 1 73 ? 6.888 10.720 0.959 1.00 87.50 73 PRO A C 1
ATOM 513 O O . PRO A 1 73 ? 7.367 11.738 1.450 1.00 87.50 73 PRO A O 1
ATOM 516 N N . PHE A 1 74 ? 6.641 10.614 -0.352 1.00 84.81 74 PHE A N 1
ATOM 517 C CA . PHE A 1 74 ? 6.827 11.721 -1.285 1.00 84.81 74 PHE A CA 1
ATOM 518 C C . PHE A 1 74 ? 5.780 12.828 -1.099 1.00 84.81 74 PHE A C 1
ATOM 520 O O . PHE A 1 74 ? 6.096 14.006 -1.236 1.00 84.81 74 PHE A O 1
ATOM 527 N N . LEU A 1 75 ? 4.535 12.458 -0.787 1.00 88.31 75 LEU A N 1
ATOM 528 C CA . LEU A 1 75 ? 3.421 13.395 -0.594 1.00 88.31 75 LEU A CA 1
ATOM 529 C C . LEU A 1 75 ? 3.210 13.752 0.882 1.00 88.31 75 LEU A C 1
ATOM 531 O O . LEU A 1 75 ? 2.704 14.823 1.208 1.00 88.31 75 LEU A O 1
ATOM 535 N N . CYS A 1 76 ? 3.573 12.840 1.778 1.00 90.31 76 CYS A N 1
ATOM 536 C CA . CYS A 1 76 ? 3.333 12.911 3.207 1.00 90.31 76 CYS A CA 1
ATOM 537 C C . CYS A 1 76 ? 4.678 12.813 3.942 1.00 90.31 76 CYS A C 1
ATOM 539 O O . CYS A 1 76 ? 5.221 11.713 4.049 1.00 90.31 76 CYS A O 1
ATOM 541 N N . PRO A 1 77 ? 5.221 13.917 4.487 1.00 90.69 77 PRO A N 1
ATOM 542 C CA . PRO A 1 77 ? 6.490 13.868 5.205 1.00 90.69 77 PRO A CA 1
ATOM 543 C C . PRO A 1 77 ? 6.389 12.983 6.456 1.00 90.69 77 PRO A C 1
ATOM 545 O O . PRO A 1 77 ? 5.308 12.817 7.026 1.00 90.69 77 PRO A O 1
ATOM 548 N N . GLN A 1 78 ? 7.529 12.472 6.937 1.00 89.75 78 GLN A N 1
ATOM 549 C CA . GLN A 1 78 ? 7.612 11.603 8.123 1.00 89.75 78 GLN A CA 1
ATOM 550 C C . GLN A 1 78 ? 6.810 12.145 9.314 1.00 89.75 78 GLN A C 1
ATOM 552 O O . GLN A 1 78 ? 6.043 11.410 9.928 1.00 89.75 78 GLN A O 1
ATOM 557 N N . ALA A 1 79 ? 6.959 13.439 9.618 1.00 92.19 79 ALA A N 1
ATOM 558 C CA . ALA A 1 79 ? 6.265 14.081 10.731 1.00 92.19 79 ALA A CA 1
ATOM 559 C C . ALA A 1 79 ? 4.738 13.949 10.617 1.00 92.19 79 ALA A C 1
ATOM 561 O O . ALA A 1 79 ? 4.066 13.689 11.609 1.00 92.19 79 ALA A O 1
ATOM 562 N N . LEU A 1 80 ? 4.197 14.053 9.402 1.00 93.38 80 LEU A N 1
ATOM 563 C CA . LEU A 1 80 ? 2.768 13.926 9.138 1.00 93.38 80 LEU A CA 1
ATOM 564 C C . LEU A 1 80 ? 2.292 12.469 9.255 1.00 93.38 80 LEU A C 1
ATOM 566 O O . LEU A 1 80 ? 1.222 12.221 9.803 1.00 93.38 80 LEU A O 1
ATOM 570 N N . ILE A 1 81 ? 3.099 11.497 8.817 1.00 92.69 81 ILE A N 1
ATOM 571 C CA . ILE A 1 81 ? 2.80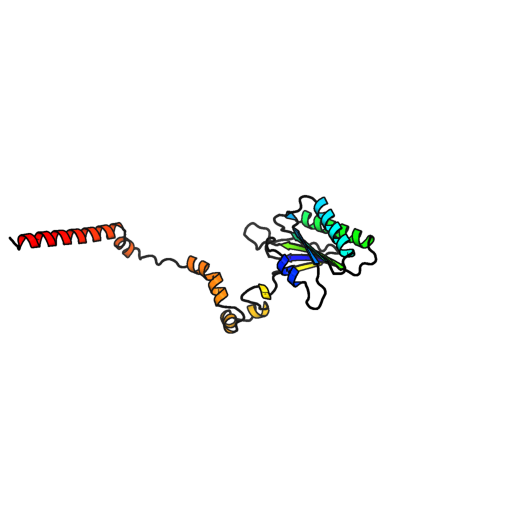2 10.064 8.997 1.00 92.69 81 ILE A CA 1
ATOM 572 C C . ILE A 1 81 ? 2.809 9.693 10.490 1.00 92.69 81 ILE A C 1
ATOM 574 O O . ILE A 1 81 ? 1.916 8.990 10.967 1.00 92.69 81 ILE A O 1
ATOM 578 N N . ASN A 1 82 ? 3.784 10.200 11.242 1.00 92.69 82 ASN A N 1
ATOM 579 C CA . ASN A 1 82 ? 3.884 9.990 12.685 1.00 92.69 82 ASN A CA 1
ATOM 580 C C . ASN A 1 82 ? 2.710 10.636 13.426 1.00 92.69 82 ASN A C 1
ATOM 582 O O . ASN A 1 82 ? 2.101 10.009 14.292 1.00 92.69 82 ASN A O 1
ATOM 586 N N . HIS A 1 83 ? 2.332 11.854 13.038 1.00 94.06 83 HIS A N 1
ATOM 587 C CA . HIS A 1 83 ? 1.162 12.535 13.591 1.00 94.06 83 HIS A CA 1
ATOM 588 C C . HIS A 1 83 ? -0.135 11.769 13.309 1.00 94.06 83 HIS A C 1
ATOM 590 O O . HIS A 1 83 ? -0.935 11.531 14.211 1.00 94.06 83 HIS A O 1
ATOM 596 N N . ALA A 1 84 ? -0.308 11.269 12.082 1.00 95.62 84 ALA A N 1
ATOM 597 C CA . ALA A 1 84 ? -1.442 10.422 11.727 1.00 95.62 84 ALA A CA 1
ATOM 598 C C . ALA A 1 84 ? -1.528 9.165 12.610 1.00 95.62 84 ALA A C 1
ATOM 600 O O . ALA A 1 84 ? -2.613 8.804 13.068 1.00 95.62 84 ALA A O 1
ATOM 601 N N . ARG A 1 85 ? -0.390 8.524 12.911 1.00 94.50 85 ARG A N 1
ATOM 602 C CA . ARG A 1 85 ? -0.329 7.391 13.849 1.00 94.50 85 ARG A CA 1
ATOM 603 C C . ARG A 1 85 ? -0.787 7.776 15.252 1.00 94.50 85 ARG A C 1
ATOM 605 O O . ARG A 1 85 ? -1.552 7.019 15.850 1.00 94.50 85 ARG A O 1
ATOM 612 N N . HIS A 1 86 ? -0.373 8.937 15.758 1.00 94.56 86 HIS A N 1
ATOM 613 C CA . HIS A 1 86 ? -0.838 9.441 17.052 1.00 94.56 86 HIS A CA 1
ATOM 614 C C . HIS A 1 86 ? -2.357 9.642 17.075 1.00 94.56 86 HIS A C 1
ATOM 616 O O . HIS A 1 86 ? -3.022 9.103 17.958 1.00 94.56 86 HIS A O 1
ATOM 622 N N . ILE A 1 87 ? -2.922 10.303 16.062 1.00 96.31 87 ILE A N 1
ATOM 623 C CA . ILE A 1 87 ? -4.372 10.531 15.943 1.00 96.31 87 ILE A CA 1
ATOM 624 C C . ILE A 1 87 ? -5.150 9.207 15.929 1.00 96.31 87 ILE A C 1
ATOM 626 O O . ILE A 1 87 ? -6.144 9.046 16.639 1.00 96.31 87 ILE A O 1
ATOM 630 N N . ILE A 1 88 ? -4.694 8.230 15.138 1.00 96.12 88 ILE A N 1
ATOM 631 C CA . ILE A 1 88 ? -5.333 6.908 15.049 1.00 96.12 88 ILE A CA 1
ATOM 632 C C . ILE A 1 88 ? -5.282 6.197 16.405 1.00 96.12 88 ILE A C 1
ATOM 634 O O . ILE A 1 88 ? -6.276 5.611 16.835 1.00 96.12 88 ILE A O 1
ATOM 638 N N . GLN A 1 89 ? -4.143 6.262 17.094 1.00 94.56 89 GLN A N 1
ATOM 639 C CA . GLN A 1 89 ? -3.966 5.657 18.410 1.00 94.56 89 GLN A CA 1
ATOM 640 C C . GLN A 1 89 ? -4.863 6.311 19.471 1.00 94.56 89 GLN A C 1
ATOM 642 O O . GLN A 1 89 ? -5.438 5.612 20.307 1.00 94.56 89 GLN A O 1
ATOM 647 N N . GLU A 1 90 ? -5.001 7.636 19.455 1.00 94.56 90 GLU A N 1
ATOM 648 C CA . GLU A 1 90 ? -5.900 8.359 20.356 1.00 94.56 90 GLU A CA 1
ATOM 649 C C . GLU A 1 90 ? -7.362 7.993 20.113 1.00 94.56 90 GLU A C 1
ATOM 651 O O . GLU A 1 90 ? -8.073 7.658 21.063 1.00 94.56 90 GLU A O 1
ATOM 656 N N . ALA A 1 91 ? -7.788 7.963 18.847 1.00 94.50 91 ALA A N 1
ATOM 657 C CA . ALA A 1 91 ? -9.130 7.537 18.469 1.00 94.50 91 ALA A CA 1
ATOM 658 C C . ALA A 1 91 ? -9.420 6.095 18.921 1.00 94.50 91 ALA A C 1
ATOM 660 O O . ALA A 1 91 ? -10.486 5.817 19.473 1.00 94.50 91 ALA A O 1
ATOM 661 N N . GLN A 1 92 ? -8.452 5.189 18.752 1.00 92.00 92 GLN A N 1
ATOM 662 C CA . GLN A 1 92 ? -8.558 3.809 19.218 1.00 92.00 92 GLN A CA 1
ATOM 663 C C . GLN A 1 92 ? -8.704 3.735 20.742 1.00 92.00 92 GLN A C 1
ATOM 665 O O . GLN A 1 92 ? -9.573 3.025 21.245 1.00 92.00 92 GLN A O 1
ATOM 670 N N . ARG A 1 93 ? -7.874 4.476 21.488 1.00 90.75 93 ARG A N 1
ATOM 671 C CA . ARG A 1 93 ? -7.909 4.498 22.957 1.00 90.75 93 ARG A CA 1
ATOM 672 C C . ARG A 1 93 ? -9.248 5.025 23.476 1.00 90.75 93 ARG A C 1
ATOM 674 O O . ARG A 1 93 ? -9.817 4.417 24.377 1.00 90.75 93 ARG A O 1
ATOM 681 N N . ALA A 1 94 ? -9.756 6.104 22.884 1.00 90.50 94 ALA A N 1
ATOM 682 C CA . ALA A 1 94 ? -11.042 6.695 23.248 1.00 90.50 94 ALA A CA 1
ATOM 683 C C . ALA A 1 94 ? -12.223 5.748 22.964 1.00 90.50 94 ALA A C 1
ATOM 685 O O . ALA A 1 94 ? -13.170 5.662 23.747 1.00 90.50 94 ALA A O 1
ATOM 686 N N . ALA A 1 95 ? -12.171 4.995 21.863 1.00 88.06 95 ALA A N 1
ATOM 687 C CA . ALA A 1 95 ? -13.193 3.997 21.562 1.00 88.06 95 ALA A CA 1
ATOM 688 C C . ALA A 1 95 ? -13.157 2.822 22.554 1.00 88.06 95 ALA A C 1
ATOM 690 O O . ALA A 1 95 ? -14.200 2.433 23.077 1.00 88.06 95 ALA A O 1
ATOM 691 N N . LEU A 1 96 ? -11.962 2.310 22.874 1.00 83.62 96 LEU A N 1
ATOM 692 C CA . LEU A 1 96 ? -11.780 1.218 23.838 1.00 83.62 96 LEU A CA 1
ATOM 693 C C . LEU A 1 96 ? -12.219 1.598 25.258 1.00 83.62 96 LEU A C 1
ATOM 695 O O . LEU A 1 96 ? -12.763 0.756 25.965 1.00 83.62 96 LEU A O 1
ATOM 699 N N . SER A 1 97 ? -12.023 2.852 25.680 1.00 84.81 97 SER A N 1
ATOM 700 C CA . SER A 1 97 ? -12.494 3.309 26.995 1.00 84.81 97 SER A CA 1
ATOM 701 C C . SER A 1 97 ? -14.016 3.427 27.078 1.00 84.81 97 SER A C 1
ATOM 703 O O . SER A 1 97 ? -14.575 3.358 28.166 1.00 84.81 97 SER A O 1
ATOM 705 N N . THR A 1 98 ? -14.686 3.618 25.940 1.00 81.38 98 THR A N 1
ATOM 706 C CA . THR A 1 98 ? -16.141 3.821 25.873 1.00 81.38 98 THR A CA 1
ATOM 707 C C . THR A 1 98 ? -16.903 2.498 25.743 1.00 81.38 98 THR A C 1
ATOM 709 O O . THR A 1 98 ? -18.068 2.413 26.120 1.00 81.38 98 THR A O 1
ATOM 712 N N . LEU A 1 99 ? -16.270 1.461 25.187 1.00 72.06 99 LEU A N 1
ATOM 713 C CA . LEU A 1 99 ? -16.938 0.235 24.749 1.00 72.06 99 LEU A CA 1
ATOM 714 C C . LEU A 1 99 ? -16.250 -0.981 25.383 1.00 72.06 99 LEU A C 1
ATOM 716 O O . LEU A 1 99 ? -15.312 -1.550 24.832 1.00 72.06 99 LEU A O 1
ATOM 720 N N . SER A 1 100 ? -16.714 -1.362 26.575 1.00 63.34 100 SER A N 1
ATOM 721 C CA . SER A 1 100 ? -16.081 -2.386 27.421 1.00 63.34 100 SER A CA 1
ATOM 722 C C . SER A 1 100 ? -16.402 -3.841 27.034 1.00 63.34 100 SER A C 1
ATOM 724 O O . SER A 1 100 ? -15.849 -4.753 27.640 1.00 63.34 100 SER A O 1
ATOM 726 N N . SER A 1 101 ? -17.283 -4.086 26.057 1.00 65.31 101 SER A N 1
ATOM 727 C CA . SER A 1 101 ? -17.871 -5.418 25.817 1.00 65.31 101 SER A CA 1
ATOM 728 C C . SER A 1 101 ? -18.117 -5.772 24.339 1.00 65.31 101 SER A C 1
ATOM 730 O O . SER A 1 101 ? -19.022 -6.543 24.032 1.00 65.31 101 SER A O 1
ATOM 732 N N . SER A 1 102 ? -17.315 -5.239 23.411 1.00 66.50 102 SER A N 1
ATOM 733 C CA . SER A 1 102 ? -17.362 -5.673 22.002 1.00 66.50 102 SER A CA 1
ATOM 734 C C . SER A 1 102 ? -16.710 -7.048 21.824 1.00 66.50 102 SER A C 1
ATOM 736 O O . SER A 1 102 ? -15.584 -7.254 22.285 1.00 66.50 102 SER A O 1
ATOM 738 N N . SER A 1 103 ? -17.373 -7.968 21.116 1.00 71.19 103 SER A N 1
ATOM 739 C CA . SER A 1 103 ? -16.757 -9.221 20.655 1.00 71.19 103 SER A CA 1
ATOM 740 C C . SER A 1 103 ? -15.827 -8.997 19.456 1.00 71.19 103 SER A C 1
ATOM 742 O O . SER A 1 103 ? -14.794 -9.661 19.354 1.00 71.19 103 SER A O 1
ATOM 744 N N . ALA A 1 104 ? -16.159 -8.040 18.582 1.00 79.62 104 ALA A N 1
ATOM 745 C CA . ALA A 1 104 ? -15.395 -7.739 17.379 1.00 79.62 104 ALA A CA 1
ATOM 746 C C . ALA A 1 104 ? -14.116 -6.956 17.684 1.00 79.62 104 ALA A C 1
ATOM 748 O O . ALA A 1 104 ? -14.095 -6.019 18.497 1.00 79.62 104 ALA A O 1
ATOM 749 N N . ARG A 1 105 ? -13.034 -7.324 16.994 1.00 85.88 105 ARG A N 1
ATOM 750 C CA . ARG A 1 105 ? -11.723 -6.688 17.116 1.00 85.88 105 ARG A CA 1
ATOM 751 C C . ARG A 1 105 ? -11.547 -5.643 16.026 1.00 85.88 105 ARG A C 1
ATOM 753 O O . ARG A 1 105 ? -11.711 -5.906 14.841 1.00 85.88 105 ARG A O 1
ATOM 760 N N . CYS A 1 106 ? -11.125 -4.451 16.436 1.00 89.69 106 CYS A N 1
ATOM 761 C CA . CYS A 1 106 ? -10.721 -3.394 15.515 1.00 89.69 106 CYS A CA 1
ATOM 762 C C . CYS A 1 106 ? -9.193 -3.327 15.415 1.00 89.69 106 CYS A C 1
ATOM 764 O O . CYS A 1 106 ? -8.491 -3.179 16.425 1.00 89.69 106 CYS A O 1
ATOM 766 N N . HIS A 1 107 ? -8.687 -3.397 14.190 1.00 91.06 107 HIS A N 1
ATOM 767 C CA . HIS A 1 107 ? -7.271 -3.315 13.853 1.00 91.06 107 HIS A CA 1
ATOM 768 C C . HIS A 1 107 ? -6.989 -2.071 13.013 1.00 91.06 107 HIS A C 1
ATOM 770 O O . HIS A 1 107 ? -7.844 -1.619 12.254 1.00 91.06 107 HIS A O 1
ATOM 776 N N . ALA A 1 108 ? -5.783 -1.519 13.145 1.00 92.88 108 ALA A N 1
ATOM 777 C CA . ALA A 1 108 ? -5.317 -0.420 12.308 1.00 92.88 108 ALA A CA 1
ATOM 778 C C . ALA A 1 108 ? -3.951 -0.747 11.706 1.00 92.88 108 ALA A C 1
ATOM 780 O O . ALA A 1 108 ? -3.056 -1.219 12.408 1.00 92.88 108 ALA A O 1
ATOM 781 N N . VAL A 1 109 ? -3.802 -0.478 10.413 1.00 93.19 109 VAL A N 1
ATOM 782 C CA . VAL A 1 109 ? -2.584 -0.679 9.635 1.00 93.19 109 VAL A CA 1
ATOM 783 C C . VAL A 1 109 ? -2.244 0.621 8.918 1.00 93.19 109 VAL A C 1
ATOM 785 O O . VAL A 1 109 ? -3.069 1.158 8.183 1.00 93.19 109 VAL A O 1
ATOM 788 N N . VAL A 1 110 ? -1.025 1.118 9.095 1.00 92.94 110 VAL A N 1
ATOM 789 C CA . VAL A 1 110 ? -0.479 2.217 8.290 1.00 92.94 110 VAL A CA 1
ATOM 790 C C . VAL A 1 110 ? 0.448 1.619 7.244 1.00 92.94 110 VAL A C 1
ATOM 792 O O . VAL A 1 110 ? 1.430 0.977 7.599 1.00 92.94 110 VAL A O 1
ATOM 795 N N . VAL A 1 111 ? 0.132 1.810 5.965 1.00 92.19 111 VAL A N 1
ATOM 796 C CA . VAL A 1 111 ? 0.917 1.310 4.834 1.00 92.19 111 VAL A CA 1
ATOM 797 C C . VAL A 1 111 ? 1.736 2.455 4.256 1.00 92.19 111 VAL A C 1
ATOM 799 O O . VAL A 1 111 ? 1.181 3.394 3.692 1.00 92.19 111 VAL A O 1
ATOM 802 N N . VAL A 1 112 ? 3.054 2.380 4.389 1.00 90.88 112 VAL A N 1
ATOM 803 C CA . VAL A 1 112 ? 4.002 3.356 3.852 1.00 90.88 112 VAL A CA 1
ATOM 804 C C . VAL A 1 112 ? 4.561 2.833 2.531 1.00 90.88 112 VAL A C 1
ATOM 806 O O . VAL A 1 112 ? 5.280 1.837 2.499 1.00 90.88 112 VAL A O 1
ATOM 809 N N . HIS A 1 113 ? 4.225 3.512 1.440 1.00 88.44 113 HIS A N 1
ATOM 810 C CA . HIS A 1 113 ? 4.611 3.153 0.080 1.00 88.44 113 HIS A CA 1
ATOM 811 C C . HIS A 1 113 ? 5.972 3.760 -0.278 1.00 88.44 113 HIS A C 1
ATOM 813 O O . HIS A 1 113 ? 6.061 4.899 -0.726 1.00 88.44 113 HIS A O 1
ATOM 819 N N . LEU A 1 114 ? 7.048 3.008 -0.065 1.00 84.25 114 LEU A N 1
ATOM 820 C CA . LEU A 1 114 ? 8.402 3.398 -0.433 1.00 84.25 114 LEU A CA 1
ATOM 821 C C . LEU A 1 114 ? 8.561 3.388 -1.961 1.00 84.25 114 LEU A C 1
ATOM 823 O O . LEU A 1 114 ? 8.206 2.404 -2.612 1.00 84.25 114 LEU A O 1
ATOM 827 N N . PRO A 1 115 ? 9.118 4.446 -2.569 1.00 73.50 115 PRO A N 1
ATOM 828 C CA . PRO A 1 115 ? 9.343 4.460 -4.004 1.00 73.50 115 PRO A CA 1
ATOM 829 C C . PRO A 1 115 ? 10.412 3.433 -4.400 1.00 73.50 115 PRO A C 1
ATOM 831 O O . PRO A 1 115 ? 11.470 3.337 -3.772 1.00 73.50 115 PRO A O 1
ATOM 834 N N . HIS A 1 116 ? 10.201 2.740 -5.525 1.00 68.88 116 HIS A N 1
ATOM 835 C CA . HIS A 1 116 ? 11.309 2.123 -6.254 1.00 68.88 116 HIS A CA 1
ATOM 836 C C . HIS A 1 116 ? 12.295 3.244 -6.574 1.00 68.88 116 HIS A C 1
ATOM 838 O O . HIS A 1 116 ? 11.889 4.277 -7.108 1.00 68.88 116 HIS A O 1
ATOM 844 N N . GLY A 1 117 ? 13.562 3.139 -6.166 1.00 64.00 117 GLY A N 1
ATOM 845 C CA . GLY A 1 117 ? 14.370 4.355 -6.224 1.00 64.00 117 GLY A CA 1
ATOM 846 C C . GLY A 1 117 ? 14.832 4.699 -7.622 1.00 64.00 117 GLY A C 1
ATOM 847 O O . GLY A 1 117 ? 15.841 4.220 -8.140 1.00 64.00 117 GLY A O 1
ATOM 848 N N . ILE A 1 118 ? 14.054 5.602 -8.170 1.00 66.31 118 ILE A N 1
ATOM 849 C CA . ILE A 1 118 ? 14.386 6.515 -9.231 1.00 66.31 118 ILE A CA 1
ATOM 850 C C . ILE A 1 118 ? 15.467 7.464 -8.697 1.00 66.31 118 ILE A C 1
ATOM 852 O O . ILE A 1 118 ? 15.437 7.863 -7.528 1.00 66.31 118 ILE A O 1
ATOM 856 N N . ALA A 1 119 ? 16.424 7.824 -9.551 1.00 65.50 119 ALA A N 1
ATOM 857 C CA . ALA A 1 119 ? 17.416 8.842 -9.227 1.00 65.50 119 ALA A CA 1
ATOM 858 C C . ALA A 1 119 ? 16.715 10.133 -8.755 1.00 65.50 119 ALA A C 1
ATOM 860 O O . ALA A 1 119 ? 15.776 10.603 -9.395 1.00 65.50 119 ALA A O 1
ATOM 861 N N . GLY A 1 120 ? 17.148 10.682 -7.617 1.00 68.56 120 GLY A N 1
ATOM 862 C CA . GLY A 1 120 ? 16.576 11.904 -7.037 1.00 68.56 120 GLY A CA 1
ATOM 863 C C . GLY A 1 120 ? 15.410 11.708 -6.059 1.00 68.56 120 GLY A C 1
ATOM 864 O O . GLY A 1 120 ? 14.883 12.701 -5.567 1.00 68.56 120 GLY A O 1
ATOM 865 N N . ARG A 1 121 ? 15.007 10.469 -5.733 1.00 70.75 121 ARG A N 1
ATOM 866 C CA . ARG A 1 121 ? 14.036 10.193 -4.656 1.00 70.75 121 ARG A CA 1
ATOM 867 C C . ARG A 1 121 ? 14.710 9.500 -3.474 1.00 70.75 121 ARG A C 1
ATOM 869 O O . ARG A 1 121 ? 15.388 8.490 -3.663 1.00 70.75 121 ARG A O 1
ATOM 876 N N . GLN A 1 122 ? 14.505 10.020 -2.261 1.00 66.12 122 GLN A N 1
ATOM 877 C CA . GLN A 1 122 ? 14.934 9.339 -1.038 1.00 66.12 122 GLN A CA 1
ATOM 878 C C . GLN A 1 122 ? 14.206 7.991 -0.928 1.00 66.12 122 GLN A C 1
ATOM 880 O O . GLN A 1 122 ? 12.979 7.928 -0.969 1.00 66.12 122 GLN A O 1
ATOM 885 N N . ARG A 1 123 ? 14.986 6.906 -0.840 1.00 72.50 123 ARG A N 1
ATOM 886 C CA . ARG A 1 123 ? 14.497 5.528 -0.627 1.00 72.50 123 ARG A CA 1
ATOM 887 C C . ARG A 1 123 ? 14.341 5.182 0.853 1.00 72.50 123 ARG A C 1
ATOM 889 O O . ARG A 1 123 ? 13.960 4.065 1.187 1.00 72.50 123 ARG A O 1
ATOM 896 N N . GLU A 1 124 ? 14.725 6.094 1.729 1.00 76.38 124 GLU A N 1
ATOM 897 C CA . GLU A 1 124 ? 14.748 5.857 3.159 1.00 76.38 124 GLU A CA 1
ATOM 898 C C . GLU A 1 124 ? 13.461 6.358 3.801 1.00 76.38 124 GLU A C 1
ATOM 900 O O . GLU A 1 124 ? 12.951 7.433 3.492 1.00 76.38 124 GLU A O 1
ATOM 905 N N . TYR A 1 125 ? 12.939 5.541 4.703 1.00 79.94 125 TYR A N 1
ATOM 906 C CA . TYR A 1 125 ? 11.890 5.920 5.625 1.00 79.94 125 TYR A CA 1
ATOM 907 C C . TYR A 1 125 ? 12.384 5.556 7.013 1.00 79.94 125 TYR A C 1
ATOM 909 O O . TYR A 1 125 ? 12.770 4.409 7.261 1.00 79.94 125 TYR A O 1
ATOM 917 N N . ALA A 1 126 ? 12.418 6.544 7.901 1.00 83.94 126 ALA A N 1
ATOM 918 C CA . ALA A 1 126 ? 12.861 6.321 9.261 1.00 83.94 126 ALA A CA 1
ATOM 919 C C . ALA A 1 126 ? 11.780 5.519 9.992 1.00 83.94 126 ALA A C 1
ATOM 921 O O . ALA A 1 126 ? 10.686 6.016 10.266 1.00 83.94 126 ALA A O 1
ATOM 922 N N . LEU A 1 127 ? 12.084 4.258 10.298 1.00 81.31 127 LEU A N 1
ATOM 923 C CA . LEU A 1 127 ? 11.232 3.451 11.159 1.00 81.31 127 LEU A CA 1
ATOM 924 C C . LEU A 1 127 ? 11.411 3.921 12.597 1.00 81.31 127 LEU A C 1
ATOM 926 O O . LEU A 1 127 ? 12.506 3.848 13.155 1.00 81.31 127 LEU A O 1
ATOM 930 N N . ASP A 1 128 ? 10.321 4.366 13.206 1.00 81.25 128 ASP A N 1
ATOM 931 C CA . ASP A 1 128 ? 10.265 4.561 14.642 1.00 81.25 128 ASP A CA 1
ATOM 932 C C . ASP A 1 128 ? 9.621 3.328 15.300 1.00 81.25 128 ASP A C 1
ATOM 934 O O . ASP A 1 128 ? 8.637 2.751 14.832 1.00 81.25 128 ASP A O 1
ATOM 938 N N . PHE A 1 129 ? 10.218 2.851 16.387 1.00 81.50 129 PHE A N 1
ATOM 939 C CA . PHE A 1 129 ? 9.726 1.676 17.115 1.00 81.50 129 PHE A CA 1
ATOM 940 C C . PHE A 1 129 ? 8.783 2.090 18.247 1.00 81.50 129 PHE A C 1
ATOM 942 O O . PHE A 1 129 ? 8.836 1.540 19.343 1.00 81.50 129 PHE A O 1
ATOM 949 N N . LEU A 1 130 ? 7.944 3.100 17.990 1.00 79.69 130 LEU A N 1
ATOM 950 C CA . LEU A 1 130 ? 7.046 3.677 18.986 1.00 79.69 130 LEU A CA 1
ATOM 951 C C . LEU A 1 130 ? 5.905 2.704 19.321 1.00 79.69 130 LEU A C 1
ATOM 953 O O . LEU A 1 130 ? 5.065 2.426 18.455 1.00 79.69 130 LEU A O 1
ATOM 957 N N . PRO A 1 131 ? 5.801 2.223 20.573 1.00 83.44 131 PRO A N 1
ATOM 958 C CA . PRO A 1 131 ? 4.655 1.431 21.000 1.00 83.44 131 PRO A CA 1
ATOM 959 C C . PRO A 1 131 ? 3.345 2.223 20.838 1.00 83.44 131 PRO A C 1
ATOM 961 O O . PRO A 1 131 ? 3.331 3.437 21.049 1.00 83.44 131 PRO A O 1
ATOM 964 N N . PRO A 1 132 ? 2.218 1.569 20.504 1.00 88.88 132 PRO A N 1
ATOM 965 C CA . PRO A 1 132 ? 2.008 0.123 20.385 1.00 88.88 132 PRO A CA 1
ATOM 966 C C . PRO A 1 132 ? 2.247 -0.423 18.967 1.00 88.88 132 PRO A C 1
ATOM 968 O O . PRO A 1 132 ? 1.839 -1.547 18.672 1.00 88.88 132 PRO A O 1
ATOM 971 N N . TRP A 1 133 ? 2.842 0.369 18.075 1.00 90.31 133 TRP A N 1
ATOM 972 C CA . TRP A 1 133 ? 2.994 -0.002 16.675 1.00 90.31 133 TRP A CA 1
ATOM 973 C C . TRP A 1 133 ? 4.054 -1.083 16.505 1.00 90.31 133 TRP A C 1
ATOM 975 O O . TRP A 1 133 ? 5.152 -1.002 17.054 1.00 90.31 133 TRP A O 1
ATOM 985 N N . LYS A 1 134 ? 3.723 -2.092 15.703 1.00 91.19 134 LYS A N 1
ATOM 986 C CA . LYS A 1 134 ? 4.681 -3.090 15.231 1.00 91.19 134 LYS A CA 1
ATOM 987 C C . LYS A 1 134 ? 4.997 -2.823 13.765 1.00 91.19 134 LYS A C 1
ATOM 989 O O . LYS A 1 134 ? 4.071 -2.696 12.967 1.00 91.19 134 LYS A O 1
ATOM 994 N N . ASN A 1 135 ? 6.281 -2.753 13.430 1.00 88.12 135 ASN A N 1
ATOM 995 C CA . ASN A 1 135 ? 6.753 -2.458 12.081 1.00 88.12 135 ASN A CA 1
ATOM 996 C C . ASN A 1 135 ? 7.040 -3.749 11.308 1.00 88.12 135 ASN A C 1
ATOM 998 O O . ASN A 1 135 ? 7.709 -4.642 11.826 1.00 88.12 135 ASN A O 1
ATOM 1002 N N . PHE A 1 136 ? 6.574 -3.816 10.067 1.00 88.00 136 PHE A N 1
ATOM 1003 C CA . PHE A 1 136 ? 6.821 -4.908 9.134 1.00 88.00 136 PHE A CA 1
ATOM 1004 C C . PHE A 1 136 ? 7.247 -4.340 7.785 1.00 88.00 136 PHE A C 1
ATOM 1006 O O . PHE A 1 136 ? 6.803 -3.265 7.382 1.00 88.00 136 PHE A O 1
ATOM 1013 N N . PHE A 1 137 ? 8.095 -5.075 7.077 1.00 85.38 137 PHE A N 1
ATOM 1014 C CA . PHE A 1 137 ? 8.433 -4.781 5.692 1.00 85.38 137 PHE A CA 1
ATOM 1015 C C . PHE A 1 137 ? 7.839 -5.870 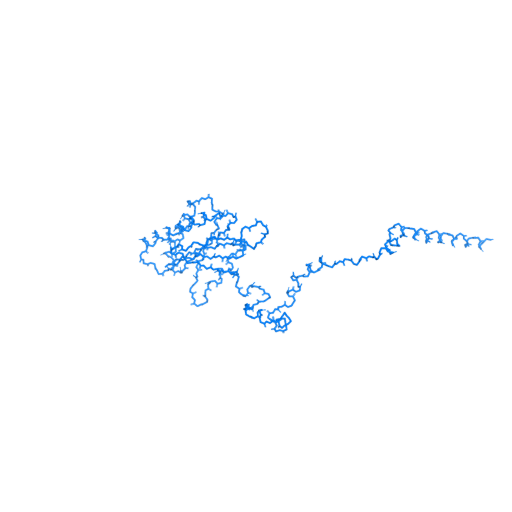4.803 1.00 85.38 137 PHE A C 1
ATOM 1017 O O . PHE A 1 137 ? 8.066 -7.056 5.043 1.00 85.38 137 PHE A O 1
ATOM 1024 N N . VAL A 1 138 ? 7.059 -5.459 3.807 1.00 83.50 138 VAL A N 1
ATOM 1025 C CA . VAL A 1 138 ? 6.383 -6.344 2.857 1.00 83.50 138 VAL A CA 1
ATOM 1026 C C . VAL A 1 138 ? 6.684 -5.840 1.454 1.00 83.50 138 VAL A C 1
ATOM 1028 O O . VAL A 1 138 ? 6.164 -4.806 1.040 1.00 83.50 138 VAL A O 1
ATOM 1031 N N . ASP A 1 139 ? 7.543 -6.558 0.734 1.00 76.69 139 ASP A N 1
ATOM 1032 C CA . ASP A 1 139 ? 8.020 -6.116 -0.579 1.00 76.69 139 ASP A CA 1
ATOM 1033 C C . ASP A 1 139 ? 6.874 -6.052 -1.602 1.00 76.69 139 ASP A C 1
ATOM 1035 O O . ASP A 1 139 ? 6.584 -4.984 -2.138 1.00 76.69 139 ASP A O 1
ATOM 1039 N N . ASP A 1 140 ? 6.124 -7.148 -1.763 1.00 73.44 140 ASP A N 1
ATOM 1040 C CA . ASP A 1 140 ? 4.895 -7.175 -2.561 1.00 73.44 140 ASP A CA 1
ATOM 1041 C C . ASP A 1 140 ? 3.685 -7.550 -1.694 1.00 73.44 140 ASP A C 1
ATOM 1043 O O . ASP A 1 140 ? 3.710 -8.518 -0.938 1.00 73.44 140 ASP A O 1
ATOM 1047 N N . VAL A 1 141 ? 2.623 -6.752 -1.805 1.00 71.19 141 VAL A N 1
ATOM 1048 C CA . VAL A 1 141 ? 1.329 -6.960 -1.133 1.00 71.19 141 VAL A CA 1
ATOM 1049 C C . VAL A 1 141 ? 0.323 -7.703 -2.019 1.00 71.19 141 VAL A C 1
ATOM 1051 O O . VAL A 1 141 ? -0.796 -7.966 -1.587 1.00 71.19 141 VAL A O 1
ATOM 1054 N N . THR A 1 142 ? 0.694 -8.018 -3.261 1.00 68.12 142 THR A N 1
ATOM 1055 C CA . THR A 1 142 ? -0.157 -8.734 -4.221 1.00 68.12 142 THR A CA 1
ATOM 1056 C C . THR A 1 142 ? -0.241 -10.212 -3.841 1.00 68.12 142 THR A C 1
ATOM 1058 O O . THR A 1 142 ? 0.789 -10.796 -3.502 1.00 68.12 142 THR A O 1
ATOM 1061 N N . PRO A 1 143 ? -1.424 -10.850 -3.893 1.00 64.50 143 PRO A N 1
ATOM 1062 C CA . PRO A 1 143 ? -1.561 -12.257 -3.578 1.00 64.50 143 PRO A CA 1
ATOM 1063 C C . PRO A 1 143 ? -0.850 -13.036 -4.686 1.00 64.50 143 PRO A C 1
ATOM 1065 O O . PRO A 1 143 ? -0.909 -12.649 -5.857 1.00 64.50 143 PRO A O 1
ATOM 1068 N N . GLU A 1 144 ? -0.198 -14.137 -4.327 1.00 62.00 144 GLU A N 1
ATOM 1069 C CA . GLU A 1 144 ? 0.589 -14.953 -5.263 1.00 62.00 144 GLU A CA 1
ATOM 1070 C C . GLU A 1 144 ? -0.242 -15.375 -6.494 1.00 62.00 144 GLU A C 1
ATOM 1072 O O . GLU A 1 144 ? 0.247 -15.373 -7.620 1.00 62.00 144 GLU A O 1
ATOM 1077 N N . GLU A 1 145 ? -1.547 -15.590 -6.295 1.00 58.34 145 GLU A N 1
ATOM 1078 C CA . GLU A 1 145 ? -2.525 -15.940 -7.331 1.00 58.34 145 GLU A CA 1
ATOM 1079 C C . GLU A 1 145 ? -2.760 -14.837 -8.382 1.00 58.34 145 GLU A C 1
ATOM 1081 O O . GLU A 1 145 ? -3.080 -15.138 -9.532 1.00 58.34 145 GLU A O 1
ATOM 1086 N N . GLN A 1 146 ? -2.592 -13.557 -8.024 1.00 57.88 146 GLN A N 1
ATOM 1087 C CA . GLN A 1 146 ? -2.754 -12.423 -8.950 1.00 57.88 146 GLN A CA 1
ATOM 1088 C C . GLN A 1 146 ? -1.416 -11.893 -9.481 1.00 57.88 146 GLN A C 1
ATOM 1090 O O . GLN A 1 146 ? -1.409 -10.987 -10.316 1.00 57.88 146 GLN A O 1
ATOM 1095 N N . ALA A 1 147 ? -0.282 -12.440 -9.029 1.00 58.03 147 ALA A N 1
ATOM 1096 C CA . ALA A 1 147 ? 1.051 -11.989 -9.429 1.00 58.03 147 ALA A CA 1
ATOM 1097 C C . ALA A 1 147 ? 1.390 -12.280 -10.911 1.00 58.03 147 ALA A C 1
ATOM 1099 O O . ALA A 1 147 ? 2.426 -11.841 -11.409 1.00 58.03 147 ALA A O 1
ATOM 1100 N N . GLY A 1 148 ? 0.503 -12.950 -11.656 1.00 57.41 148 GLY A N 1
ATOM 1101 C CA . GLY A 1 148 ? 0.760 -13.345 -13.039 1.00 57.41 148 GLY A CA 1
ATOM 1102 C C . GLY A 1 148 ? 1.835 -14.431 -13.123 1.00 57.41 148 GLY A C 1
ATOM 1103 O O . GLY A 1 148 ? 2.155 -15.068 -12.128 1.00 57.41 148 GLY A O 1
ATOM 1104 N N . ALA A 1 149 ? 2.341 -14.682 -14.335 1.00 50.91 149 ALA A N 1
ATOM 1105 C CA . ALA A 1 149 ? 3.261 -15.771 -14.681 1.00 50.91 149 ALA A CA 1
ATOM 1106 C C . ALA A 1 149 ? 4.465 -15.885 -13.722 1.00 50.91 149 ALA A C 1
ATOM 1108 O O . ALA A 1 149 ? 5.503 -15.273 -13.959 1.00 50.91 149 ALA A O 1
ATOM 1109 N N . GLY A 1 150 ? 4.312 -16.668 -12.652 1.00 57.28 150 GLY A N 1
ATOM 1110 C CA . GLY A 1 150 ? 5.328 -16.853 -11.620 1.00 57.28 150 GLY A CA 1
ATOM 1111 C C . GLY A 1 150 ? 4.782 -16.917 -10.199 1.00 57.28 150 GLY A C 1
ATOM 1112 O O . GLY A 1 150 ? 5.261 -16.181 -9.342 1.00 57.28 150 GLY A O 1
ATOM 1113 N N . SER A 1 151 ? 3.836 -17.822 -9.926 1.00 62.00 151 SER A N 1
ATOM 1114 C CA . SER A 1 151 ? 3.513 -18.212 -8.545 1.00 62.00 151 SER A CA 1
ATOM 1115 C C . SER A 1 151 ? 4.627 -19.126 -8.037 1.00 62.00 151 SER A C 1
ATOM 1117 O O . SER A 1 151 ? 4.567 -20.349 -8.171 1.00 62.00 151 SER A O 1
ATOM 1119 N N . GLY A 1 152 ? 5.709 -18.531 -7.552 1.00 65.44 152 GLY A N 1
ATOM 1120 C CA . GLY A 1 152 ? 6.852 -19.264 -7.039 1.00 65.44 152 GLY A CA 1
ATOM 1121 C C . GLY A 1 152 ? 7.461 -18.561 -5.839 1.00 65.44 152 GLY A C 1
ATOM 1122 O O . GLY A 1 152 ? 7.676 -17.352 -5.833 1.00 65.44 152 GLY A O 1
ATOM 1123 N N . SER A 1 153 ? 7.838 -19.339 -4.829 1.00 75.00 153 SER A N 1
ATOM 1124 C CA . SER A 1 153 ? 8.665 -18.818 -3.745 1.00 75.00 153 SER A CA 1
ATOM 1125 C C . SER A 1 153 ? 9.984 -18.265 -4.302 1.00 75.00 153 SER A C 1
ATOM 1127 O O . SER A 1 153 ? 10.589 -18.863 -5.197 1.00 75.00 153 SER A O 1
ATOM 1129 N N . TYR A 1 154 ? 10.502 -17.186 -3.707 1.00 78.00 154 TYR A N 1
ATOM 1130 C CA . TYR A 1 154 ? 11.848 -16.659 -3.986 1.00 78.00 154 TYR A CA 1
ATOM 1131 C C . TYR A 1 154 ? 12.925 -17.759 -3.994 1.00 78.00 154 TYR A C 1
ATOM 1133 O O . TYR A 1 154 ? 13.861 -17.732 -4.796 1.00 78.00 154 TYR A O 1
ATOM 1141 N N . LYS A 1 155 ? 12.779 -18.775 -3.134 1.00 81.56 155 LYS A N 1
ATOM 1142 C CA . LYS A 1 155 ? 13.686 -19.928 -3.084 1.00 81.56 155 LYS A CA 1
ATOM 1143 C C . LYS A 1 155 ? 13.694 -20.716 -4.398 1.00 81.56 155 LYS A C 1
ATOM 1145 O O . LYS A 1 155 ? 14.753 -21.142 -4.850 1.00 81.56 155 LYS A O 1
ATOM 1150 N N . THR A 1 156 ? 12.538 -20.887 -5.030 1.00 84.19 156 THR A N 1
ATOM 1151 C CA . THR A 1 156 ? 12.403 -21.555 -6.330 1.00 84.19 156 THR A CA 1
ATOM 1152 C C . THR A 1 156 ? 13.061 -20.733 -7.434 1.00 84.19 156 THR A C 1
ATOM 1154 O O . THR A 1 156 ? 13.796 -21.286 -8.244 1.00 84.19 156 THR A O 1
ATOM 1157 N N . PHE A 1 157 ? 12.867 -19.412 -7.433 1.00 84.69 157 PHE A N 1
ATOM 1158 C CA . PHE A 1 157 ? 13.458 -18.526 -8.441 1.00 84.69 157 PHE A CA 1
ATOM 1159 C C . PHE A 1 157 ? 14.979 -18.389 -8.328 1.00 84.69 157 PHE A C 1
ATOM 1161 O O . PHE A 1 157 ? 15.661 -18.271 -9.339 1.00 84.69 157 PHE A O 1
ATOM 1168 N N . SER A 1 158 ? 15.518 -18.420 -7.109 1.00 88.44 158 SER A N 1
ATOM 1169 C CA . SER A 1 158 ? 16.959 -18.279 -6.855 1.00 88.44 158 SER A CA 1
ATOM 1170 C C . SER A 1 158 ? 17.755 -19.569 -7.054 1.00 88.44 158 SER A C 1
ATOM 1172 O O . SER A 1 158 ? 18.949 -19.509 -7.331 1.00 88.44 158 SER A O 1
ATOM 1174 N N . SER A 1 159 ? 17.119 -20.734 -6.911 1.00 92.44 159 SER A N 1
ATOM 1175 C CA . SER A 1 159 ? 17.794 -22.037 -7.006 1.00 92.44 159 SER A CA 1
ATOM 1176 C C . SER A 1 159 ? 17.757 -22.665 -8.400 1.00 92.44 159 SER A C 1
ATOM 1178 O O . SER A 1 159 ? 18.375 -23.707 -8.611 1.00 92.44 159 SER A O 1
ATOM 1180 N N . ARG A 1 160 ? 17.036 -22.064 -9.352 1.00 91.44 160 ARG A N 1
ATOM 1181 C CA . ARG A 1 160 ? 16.772 -22.647 -10.671 1.00 91.44 160 ARG A CA 1
ATOM 1182 C C . ARG A 1 160 ? 17.158 -21.694 -11.791 1.00 91.44 160 ARG A C 1
ATOM 1184 O O . ARG A 1 160 ? 17.058 -20.479 -11.646 1.00 91.44 160 ARG A O 1
ATOM 1191 N N . SER A 1 161 ? 17.572 -22.248 -12.928 1.00 93.31 161 SER A N 1
ATOM 1192 C CA . SER A 1 161 ? 17.799 -21.437 -14.123 1.00 93.31 161 SER A CA 1
ATOM 1193 C C . SER A 1 161 ? 16.469 -20.976 -14.731 1.00 93.31 161 SER A C 1
ATOM 1195 O O . SER A 1 161 ? 15.431 -21.612 -14.544 1.00 93.31 161 SER A O 1
ATOM 1197 N N . ALA A 1 162 ? 16.493 -19.895 -15.518 1.00 89.00 162 ALA A N 1
ATOM 1198 C CA . ALA A 1 162 ? 15.312 -19.443 -16.261 1.00 89.00 162 ALA A CA 1
ATOM 1199 C C . ALA A 1 162 ? 14.740 -20.553 -17.161 1.00 89.00 162 ALA A C 1
ATOM 1201 O O . ALA A 1 162 ? 13.526 -20.716 -17.239 1.00 89.00 162 ALA A O 1
ATOM 1202 N N . TYR A 1 163 ? 15.612 -21.352 -17.787 1.00 93.25 163 TYR A N 1
ATOM 1203 C CA . TYR A 1 163 ? 15.204 -22.495 -18.603 1.00 93.25 163 TYR A CA 1
ATOM 1204 C C . TYR A 1 163 ? 14.395 -23.510 -17.791 1.00 93.25 163 TYR A C 1
ATOM 1206 O O . TYR A 1 163 ? 13.315 -23.909 -18.217 1.00 93.25 163 TYR A O 1
ATOM 1214 N N . ASP A 1 164 ? 14.880 -23.873 -16.603 1.00 93.62 164 ASP A N 1
ATOM 1215 C CA . ASP A 1 164 ? 14.207 -24.832 -15.725 1.00 93.62 164 ASP A CA 1
ATOM 1216 C C . ASP A 1 164 ? 12.843 -24.318 -15.250 1.00 93.62 164 ASP A C 1
ATOM 1218 O O . ASP A 1 164 ? 11.893 -25.086 -15.144 1.00 93.62 164 ASP A O 1
ATOM 1222 N N . LEU A 1 165 ? 12.728 -23.013 -14.996 1.00 90.31 165 LEU A N 1
ATOM 1223 C CA . LEU A 1 165 ? 11.477 -22.383 -14.575 1.00 90.31 165 LEU A CA 1
ATOM 1224 C C . LEU A 1 165 ? 10.409 -22.396 -15.680 1.00 90.31 165 LEU A C 1
ATOM 1226 O O . LEU A 1 165 ? 9.235 -22.614 -15.381 1.00 90.31 165 LEU A O 1
ATOM 1230 N N . PHE A 1 166 ? 10.799 -22.196 -16.944 1.00 91.06 166 PHE A N 1
ATOM 1231 C CA . PHE A 1 166 ? 9.882 -22.327 -18.083 1.00 91.06 166 PHE A CA 1
ATOM 1232 C C . PHE A 1 166 ? 9.554 -23.786 -18.391 1.00 91.06 166 PHE A C 1
ATOM 1234 O O . PHE A 1 166 ? 8.399 -24.114 -18.654 1.00 91.06 166 PHE A O 1
ATOM 1241 N N . LYS A 1 167 ? 10.561 -24.666 -18.347 1.00 92.06 167 LYS A N 1
ATOM 1242 C CA . LYS A 1 167 ? 10.401 -26.098 -18.621 1.00 92.06 167 LYS A CA 1
ATOM 1243 C C . LYS A 1 167 ? 9.409 -26.748 -17.657 1.00 92.06 167 LYS A C 1
ATOM 1245 O O . LYS A 1 167 ? 8.588 -27.552 -18.086 1.00 92.06 167 LYS A O 1
ATOM 1250 N N . ASP A 1 168 ? 9.467 -26.371 -16.386 1.00 89.50 168 ASP A N 1
ATOM 1251 C CA . ASP A 1 168 ? 8.600 -26.920 -15.344 1.00 89.50 168 ASP A CA 1
ATOM 1252 C C . ASP A 1 168 ? 7.260 -26.184 -15.211 1.00 89.50 168 ASP A C 1
ATOM 1254 O O . ASP A 1 168 ? 6.478 -26.487 -14.312 1.00 89.50 168 ASP A O 1
ATOM 1258 N N . GLY A 1 169 ? 6.986 -25.202 -16.075 1.00 85.31 169 GLY A N 1
ATOM 1259 C CA . GLY A 1 169 ? 5.730 -24.452 -16.058 1.00 85.31 169 GLY A CA 1
ATOM 1260 C C . GLY A 1 169 ? 5.550 -23.541 -14.840 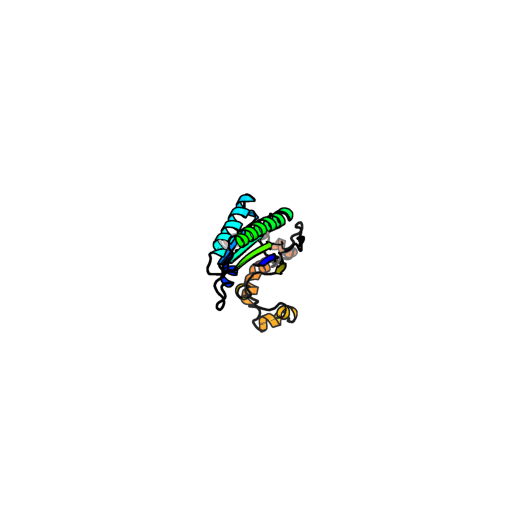1.00 85.31 169 GLY A C 1
ATOM 1261 O O . GLY A 1 169 ? 4.445 -23.063 -14.604 1.00 85.31 169 GLY A O 1
ATOM 1262 N N . VAL A 1 170 ? 6.618 -23.270 -14.078 1.00 85.75 170 VAL A N 1
ATOM 1263 C CA . VAL A 1 170 ? 6.598 -22.285 -12.980 1.00 85.75 170 VAL A CA 1
ATOM 1264 C C . VAL A 1 170 ? 6.403 -20.875 -13.546 1.00 85.75 170 VAL A C 1
ATOM 1266 O O . VAL A 1 170 ? 5.701 -20.052 -12.962 1.00 85.75 170 VAL A O 1
ATOM 1269 N N . LEU A 1 171 ? 7.013 -20.604 -14.703 1.00 84.94 171 LEU A N 1
ATOM 1270 C CA . LEU A 1 171 ? 6.816 -19.386 -15.483 1.00 84.94 171 LEU A CA 1
ATOM 1271 C C . LEU A 1 171 ? 6.097 -19.712 -16.794 1.00 84.94 171 LEU A C 1
ATOM 1273 O O . LEU A 1 171 ? 6.521 -20.597 -17.535 1.00 84.94 171 LEU A O 1
ATOM 1277 N N . ASP A 1 172 ? 5.060 -18.942 -17.129 1.00 86.75 172 ASP A N 1
ATOM 1278 C CA . ASP A 1 172 ? 4.443 -19.008 -18.456 1.00 86.75 172 ASP A CA 1
ATOM 1279 C C . ASP A 1 172 ? 5.268 -18.209 -19.471 1.00 86.75 172 ASP A C 1
ATOM 1281 O O . ASP A 1 172 ? 5.282 -16.972 -19.472 1.00 86.75 172 ASP A O 1
ATOM 1285 N N . LEU A 1 173 ? 5.935 -18.933 -20.371 1.00 87.19 173 LEU A N 1
ATOM 1286 C CA . LEU A 1 173 ? 6.742 -18.355 -21.441 1.00 87.19 173 LEU A CA 1
ATOM 1287 C C . LEU A 1 173 ? 5.924 -17.412 -22.331 1.00 87.19 173 LEU A C 1
ATOM 1289 O O . LEU A 1 173 ? 6.426 -16.359 -22.723 1.00 87.19 173 LEU A O 1
ATOM 1293 N N . ASN A 1 174 ? 4.667 -17.748 -22.633 1.00 89.19 174 ASN A N 1
ATOM 1294 C CA . ASN A 1 174 ? 3.846 -16.939 -23.531 1.00 89.19 174 ASN A CA 1
ATOM 1295 C C . ASN A 1 174 ? 3.523 -15.579 -22.915 1.00 89.19 174 ASN A C 1
ATOM 1297 O O . ASN A 1 174 ? 3.671 -14.553 -23.580 1.00 89.19 174 ASN A O 1
ATOM 1301 N N . SER A 1 175 ? 3.115 -15.559 -21.645 1.00 85.50 175 SER A N 1
ATOM 1302 C CA . SER A 1 175 ? 2.906 -14.327 -20.888 1.00 85.50 175 SER A CA 1
ATOM 1303 C C . SER A 1 175 ? 4.175 -13.475 -20.832 1.00 85.50 175 SER A C 1
ATOM 1305 O O . SER A 1 175 ? 4.133 -12.293 -21.183 1.00 85.50 175 SER A O 1
ATOM 1307 N N . VAL A 1 176 ? 5.326 -14.073 -20.495 1.00 86.44 176 VAL A N 1
ATOM 1308 C CA . VAL A 1 176 ? 6.604 -13.344 -20.410 1.00 86.44 176 VAL A CA 1
ATOM 1309 C C . VAL A 1 176 ? 7.006 -12.753 -21.763 1.00 86.44 176 VAL A C 1
ATOM 1311 O O . VAL A 1 176 ? 7.395 -11.583 -21.827 1.00 86.44 176 VAL A O 1
ATOM 1314 N N . VAL A 1 177 ? 6.879 -13.513 -22.854 1.00 88.69 177 VAL A N 1
ATOM 1315 C CA . VAL A 1 177 ? 7.173 -13.026 -24.210 1.00 88.69 177 VAL A CA 1
ATOM 1316 C C . VAL A 1 177 ? 6.233 -11.886 -24.587 1.00 88.69 177 VAL A C 1
ATOM 1318 O O . VAL A 1 177 ? 6.711 -10.843 -25.025 1.00 88.69 177 VAL A O 1
ATOM 1321 N N . ARG A 1 178 ? 4.918 -12.025 -24.372 1.00 87.25 178 ARG A N 1
ATOM 1322 C CA . ARG A 1 178 ? 3.941 -10.964 -24.684 1.00 87.25 178 ARG A CA 1
ATOM 1323 C C . ARG A 1 178 ? 4.220 -9.683 -23.904 1.00 87.25 178 ARG A C 1
ATOM 1325 O O . ARG A 1 178 ? 4.219 -8.609 -24.499 1.00 87.25 178 ARG A O 1
ATOM 1332 N N . ALA A 1 179 ? 4.510 -9.795 -22.608 1.00 83.62 179 ALA A N 1
ATOM 1333 C CA . ALA A 1 179 ? 4.814 -8.650 -21.752 1.00 83.62 179 ALA A CA 1
ATOM 1334 C C . ALA A 1 179 ? 6.084 -7.901 -22.192 1.00 83.62 179 ALA A C 1
ATOM 1336 O O . ALA A 1 179 ? 6.181 -6.687 -22.019 1.00 83.62 179 ALA A O 1
ATOM 1337 N N . ASN A 1 180 ? 7.054 -8.603 -22.788 1.00 86.12 180 ASN A N 1
ATOM 1338 C CA . ASN A 1 180 ? 8.329 -8.019 -23.212 1.00 86.12 180 ASN A CA 1
ATOM 1339 C C . ASN A 1 180 ? 8.424 -7.742 -24.718 1.00 86.12 180 ASN A C 1
ATOM 1341 O O . ASN A 1 180 ? 9.386 -7.109 -25.151 1.00 86.12 180 ASN A O 1
ATOM 1345 N N . TYR A 1 181 ? 7.441 -8.167 -25.515 1.00 88.06 181 TYR A N 1
ATOM 1346 C CA . TYR A 1 181 ? 7.486 -8.112 -26.977 1.00 88.06 181 TYR A CA 1
ATOM 1347 C C . TYR A 1 181 ? 7.731 -6.696 -27.507 1.00 88.06 181 TYR A C 1
ATOM 1349 O O . TYR A 1 181 ? 8.661 -6.478 -28.278 1.00 88.06 181 TYR A O 1
ATOM 1357 N N . GLN A 1 182 ? 6.965 -5.708 -27.034 1.00 85.94 182 GLN A N 1
ATOM 1358 C CA . GLN A 1 182 ? 7.139 -4.310 -27.450 1.00 85.94 182 GLN A CA 1
ATOM 1359 C C . GLN A 1 182 ? 8.531 -3.777 -27.094 1.00 85.94 182 GLN A C 1
ATOM 1361 O O . GLN A 1 182 ? 9.183 -3.129 -27.907 1.00 85.94 182 GLN A O 1
ATOM 1366 N N . ARG A 1 183 ? 9.023 -4.099 -25.892 1.00 84.56 183 ARG A N 1
ATOM 1367 C CA . ARG A 1 183 ? 10.357 -3.684 -25.444 1.00 84.56 183 ARG A CA 1
ATOM 1368 C C . ARG A 1 183 ? 11.463 -4.326 -26.280 1.00 84.56 183 ARG A C 1
ATOM 1370 O O . ARG A 1 183 ? 12.474 -3.676 -26.535 1.00 84.56 183 ARG A O 1
ATOM 1377 N N . ALA A 1 184 ? 11.278 -5.580 -26.688 1.00 87.56 184 ALA A N 1
ATOM 1378 C CA . ALA A 1 184 ? 12.188 -6.275 -27.586 1.00 87.56 184 ALA A CA 1
ATOM 1379 C C . ALA A 1 184 ? 12.185 -5.625 -28.977 1.00 87.56 184 ALA A C 1
ATOM 1381 O O . ALA A 1 184 ? 13.257 -5.316 -29.485 1.00 87.56 184 ALA A O 1
ATOM 1382 N N . LEU A 1 185 ? 11.007 -5.325 -29.539 1.00 85.81 185 LEU A N 1
ATOM 1383 C CA . LEU A 1 185 ? 10.878 -4.635 -30.827 1.00 85.81 185 LEU A CA 1
ATOM 1384 C C . LEU A 1 185 ? 11.575 -3.272 -30.842 1.00 85.81 185 LEU A C 1
ATOM 1386 O O . LEU A 1 185 ? 12.277 -2.967 -31.799 1.00 85.81 185 LEU A O 1
ATOM 1390 N N . CYS A 1 186 ? 11.461 -2.479 -29.774 1.00 81.56 186 CYS A N 1
ATOM 1391 C CA . CYS A 1 186 ? 12.144 -1.182 -29.685 1.00 81.56 186 CYS A CA 1
ATOM 1392 C C . CYS A 1 186 ? 13.680 -1.284 -29.666 1.00 81.56 186 CYS A C 1
ATOM 1394 O O . CYS A 1 186 ? 14.355 -0.272 -29.826 1.00 81.56 186 CYS A O 1
ATOM 1396 N N . ARG A 1 187 ? 14.238 -2.475 -29.421 1.00 80.94 187 ARG A N 1
ATOM 1397 C CA . ARG A 1 187 ? 15.684 -2.743 -29.458 1.00 80.94 187 ARG A CA 1
ATOM 1398 C C . ARG A 1 187 ? 16.137 -3.385 -30.763 1.00 80.94 187 ARG A C 1
ATOM 1400 O O . ARG A 1 187 ? 17.333 -3.597 -30.936 1.00 80.94 187 ARG A O 1
ATOM 1407 N N . VAL A 1 188 ? 15.206 -3.724 -31.652 1.00 82.75 188 VAL A N 1
ATOM 1408 C CA . VAL A 1 188 ? 15.555 -4.180 -32.991 1.00 82.75 188 VAL A CA 1
ATOM 1409 C C . VAL A 1 188 ? 16.017 -2.955 -33.760 1.00 82.75 188 VAL A C 1
ATOM 1411 O O . VAL A 1 188 ? 15.218 -2.110 -34.158 1.00 82.75 188 VAL A O 1
ATOM 1414 N N . GLU A 1 189 ? 17.326 -2.843 -33.941 1.00 77.19 189 GLU A N 1
ATOM 1415 C CA . GLU A 1 189 ? 17.874 -1.878 -34.877 1.00 77.19 189 GLU A CA 1
ATOM 1416 C C . GLU A 1 189 ? 17.422 -2.273 -36.281 1.00 77.19 189 GLU A C 1
ATOM 1418 O O . GLU A 1 189 ? 17.571 -3.421 -36.710 1.00 77.19 189 GLU A O 1
ATOM 1423 N N . THR A 1 190 ? 16.835 -1.324 -37.008 1.00 73.81 190 THR A N 1
ATOM 1424 C CA . THR A 1 190 ? 16.605 -1.518 -38.436 1.00 73.81 190 THR A CA 1
ATOM 1425 C C . THR A 1 190 ? 17.960 -1.741 -39.094 1.00 73.81 190 THR A C 1
ATOM 1427 O O . THR A 1 190 ? 18.843 -0.906 -38.878 1.00 73.81 190 THR A O 1
ATOM 1430 N N . PRO A 1 191 ? 18.140 -2.813 -39.886 1.00 70.56 191 PRO A N 1
ATOM 1431 C CA . PRO A 1 191 ? 19.398 -3.053 -40.572 1.00 70.56 191 PRO A CA 1
ATOM 1432 C C . PRO A 1 191 ? 19.778 -1.798 -41.355 1.00 70.56 191 PRO A C 1
ATOM 1434 O O . PRO A 1 191 ? 19.057 -1.359 -42.254 1.00 70.56 191 PRO A O 1
ATOM 1437 N N . THR A 1 192 ? 20.883 -1.177 -40.955 1.00 65.88 192 THR A N 1
ATOM 1438 C CA . THR A 1 192 ? 21.418 -0.020 -41.653 1.00 65.88 192 THR A CA 1
ATOM 1439 C C . THR A 1 192 ? 22.075 -0.530 -42.924 1.00 65.88 192 THR A C 1
ATOM 1441 O O . THR A 1 192 ? 22.894 -1.450 -42.910 1.00 65.88 192 THR A O 1
ATOM 1444 N N . MET A 1 193 ? 21.671 0.033 -44.062 1.00 66.88 193 MET A N 1
ATOM 1445 C CA . MET A 1 193 ? 22.355 -0.251 -45.318 1.00 66.88 193 MET A CA 1
ATOM 1446 C C . MET A 1 193 ? 23.822 0.169 -45.154 1.00 66.88 193 MET A C 1
ATOM 1448 O O . MET A 1 193 ? 24.064 1.274 -44.654 1.00 66.88 193 MET A O 1
ATOM 1452 N N . PRO A 1 194 ? 24.797 -0.661 -45.570 1.00 74.38 194 PRO A N 1
ATOM 1453 C CA . PRO A 1 194 ? 26.199 -0.264 -45.579 1.00 74.38 194 PRO A CA 1
ATOM 1454 C C . PRO A 1 194 ? 26.338 1.102 -46.257 1.00 74.38 194 PRO A C 1
ATOM 1456 O O . PRO A 1 194 ? 25.660 1.357 -47.257 1.00 74.38 194 PRO A O 1
ATOM 1459 N N . ALA A 1 195 ? 27.193 1.986 -45.737 1.00 67.12 195 ALA A N 1
ATOM 1460 C CA . ALA A 1 195 ? 27.360 3.344 -46.270 1.00 67.12 195 ALA A CA 1
ATOM 1461 C C . ALA A 1 195 ? 27.632 3.350 -47.791 1.00 67.12 195 ALA A C 1
ATOM 1463 O O . ALA A 1 195 ? 27.150 4.224 -48.509 1.00 67.12 195 ALA A O 1
ATOM 1464 N N . GLU A 1 196 ? 28.298 2.306 -48.291 1.00 65.62 196 GLU A N 1
ATOM 1465 C CA . GLU A 1 196 ? 28.569 2.059 -49.712 1.00 65.62 196 GLU A CA 1
ATOM 1466 C C . GLU A 1 196 ? 27.305 1.812 -50.561 1.00 65.62 196 GLU A C 1
ATOM 1468 O O . GLU A 1 196 ? 27.278 2.125 -51.752 1.00 65.62 196 GLU A O 1
ATOM 1473 N N . MET A 1 197 ? 26.230 1.286 -49.966 1.00 60.22 197 MET A N 1
ATOM 1474 C CA . MET A 1 197 ? 24.937 1.074 -50.627 1.00 60.22 197 MET A CA 1
ATOM 1475 C C . MET A 1 197 ? 23.956 2.236 -50.428 1.00 60.22 197 MET A C 1
ATOM 1477 O O . MET A 1 197 ? 23.030 2.382 -51.225 1.00 60.22 197 MET A O 1
ATOM 1481 N N . SER A 1 198 ? 24.156 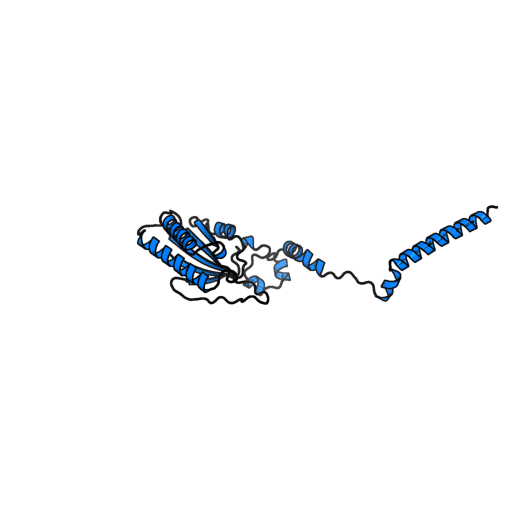3.093 -49.422 1.00 59.19 198 SER A N 1
ATOM 1482 C CA . SER A 1 198 ? 23.263 4.227 -49.126 1.00 59.19 198 SER A CA 1
ATOM 1483 C C . SER A 1 198 ? 23.113 5.192 -50.316 1.00 59.19 198 SER A C 1
ATOM 1485 O O . SER A 1 198 ? 22.011 5.650 -50.624 1.00 59.19 198 SER A O 1
ATOM 1487 N N . GLY A 1 199 ? 24.190 5.413 -51.082 1.00 59.34 199 GLY A N 1
ATOM 1488 C CA . GLY A 1 199 ? 24.151 6.238 -52.296 1.00 59.34 199 GLY A CA 1
ATOM 1489 C C . GLY A 1 199 ? 23.300 5.643 -53.427 1.00 59.34 199 GLY A C 1
ATOM 1490 O O . GLY A 1 199 ? 22.574 6.376 -54.101 1.00 59.34 199 GLY A O 1
ATOM 1491 N N . ARG A 1 200 ? 23.326 4.311 -53.599 1.00 55.88 200 ARG A N 1
ATOM 1492 C CA . ARG A 1 200 ? 22.643 3.602 -54.702 1.00 55.88 200 ARG A CA 1
ATOM 1493 C C . ARG A 1 200 ? 21.128 3.494 -54.523 1.00 55.88 200 ARG A C 1
ATOM 1495 O O . ARG A 1 200 ? 20.419 3.348 -55.511 1.00 55.88 200 ARG A O 1
ATOM 1502 N N . TYR A 1 201 ? 20.631 3.594 -53.290 1.00 59.09 201 TYR A N 1
ATOM 1503 C CA . TYR A 1 201 ? 19.196 3.518 -52.973 1.00 59.09 201 TYR A CA 1
ATOM 1504 C C . TYR A 1 201 ? 18.604 4.851 -52.495 1.00 59.09 201 TYR A C 1
ATOM 1506 O O . TYR A 1 201 ? 17.448 4.908 -52.044 1.00 59.09 201 TYR A O 1
ATOM 1514 N N . SER A 1 202 ? 19.368 5.939 -52.629 1.00 66.38 202 SER A N 1
ATOM 1515 C CA . SER A 1 202 ? 18.854 7.287 -52.413 1.00 66.38 202 SER A CA 1
ATOM 1516 C C . SER A 1 202 ? 17.643 7.541 -53.320 1.00 66.38 202 SER A C 1
ATOM 1518 O O . SER A 1 202 ? 17.526 6.995 -54.420 1.00 66.38 202 SER A O 1
ATOM 1520 N N . TYR A 1 203 ? 16.691 8.345 -52.846 1.00 66.75 203 TYR A N 1
ATOM 1521 C CA . TYR A 1 203 ? 15.522 8.720 -53.648 1.00 66.75 203 TYR A CA 1
ATOM 1522 C C . TYR A 1 203 ? 15.941 9.376 -54.976 1.00 66.75 203 TYR A C 1
ATOM 1524 O O . TYR A 1 203 ? 15.351 9.094 -56.015 1.00 66.75 203 TYR A O 1
ATOM 1532 N N . ALA A 1 204 ? 17.029 10.152 -54.955 1.00 69.44 204 ALA A N 1
ATOM 1533 C CA . ALA A 1 204 ? 17.650 10.726 -56.143 1.00 69.44 204 ALA A CA 1
ATOM 1534 C C . ALA A 1 204 ? 18.145 9.650 -57.128 1.00 69.44 204 ALA A C 1
ATOM 1536 O O . ALA A 1 204 ? 17.800 9.710 -58.303 1.00 69.44 204 ALA A O 1
ATOM 1537 N N . ALA A 1 205 ? 18.860 8.622 -56.654 1.00 67.50 205 ALA A N 1
ATOM 1538 C CA . ALA A 1 205 ? 19.311 7.512 -57.500 1.00 67.50 205 ALA A CA 1
ATOM 1539 C C . ALA A 1 205 ? 18.139 6.692 -58.072 1.00 67.50 205 ALA A C 1
ATOM 1541 O O . ALA A 1 205 ? 18.190 6.243 -59.217 1.00 67.50 205 ALA A O 1
ATOM 1542 N N . ARG A 1 206 ? 17.044 6.542 -57.311 1.00 72.56 206 ARG A N 1
ATOM 1543 C CA . ARG A 1 206 ? 15.807 5.907 -57.800 1.00 72.56 206 ARG A CA 1
ATOM 1544 C C . ARG A 1 206 ? 15.125 6.733 -58.890 1.00 72.56 206 ARG A C 1
ATOM 1546 O O . ARG A 1 206 ? 14.717 6.165 -59.898 1.00 72.56 206 ARG A O 1
ATOM 1553 N N . LEU A 1 207 ? 15.035 8.053 -58.724 1.00 73.69 207 LEU A N 1
ATOM 1554 C CA . LEU A 1 207 ? 14.501 8.954 -59.750 1.00 73.69 207 LEU A CA 1
ATOM 1555 C C . LEU A 1 207 ? 15.365 8.962 -61.014 1.00 73.69 207 LEU A C 1
ATOM 1557 O O . LEU A 1 207 ? 14.826 8.936 -62.117 1.00 73.69 207 LEU A O 1
ATOM 1561 N N . GLU A 1 208 ? 16.688 8.937 -60.867 1.00 75.75 208 GLU A N 1
ATOM 1562 C CA . GLU A 1 208 ? 17.610 8.865 -62.001 1.00 75.75 208 GLU A CA 1
ATOM 1563 C C . GLU A 1 208 ? 17.454 7.544 -62.770 1.00 75.75 208 GLU A C 1
ATOM 1565 O O . GLU A 1 208 ? 17.388 7.540 -63.999 1.00 75.75 208 GLU A O 1
ATOM 1570 N N . MET A 1 209 ? 17.313 6.421 -62.060 1.00 75.44 209 MET A N 1
ATOM 1571 C CA . MET A 1 209 ? 17.077 5.112 -62.674 1.00 75.44 209 MET A CA 1
ATOM 1572 C C . MET A 1 209 ? 15.738 5.058 -63.423 1.00 75.44 209 MET A C 1
ATOM 1574 O O . MET A 1 209 ? 15.687 4.554 -64.545 1.00 75.44 209 MET A O 1
ATOM 1578 N N . VAL A 1 210 ? 14.669 5.620 -62.847 1.00 80.62 210 VAL A N 1
ATOM 1579 C CA . VAL A 1 210 ? 13.365 5.744 -63.522 1.00 80.62 210 VAL A CA 1
ATOM 1580 C C . VAL A 1 210 ? 13.476 6.639 -64.759 1.00 80.62 210 VAL A C 1
ATOM 1582 O O . VAL A 1 210 ? 12.966 6.276 -65.816 1.00 80.62 210 VAL A O 1
ATOM 1585 N N . GLY A 1 211 ? 14.198 7.759 -64.672 1.00 81.56 211 GLY A N 1
ATOM 1586 C CA . GLY A 1 211 ? 14.448 8.647 -65.809 1.00 81.56 211 GLY A CA 1
ATOM 1587 C C . GLY A 1 211 ? 15.176 7.951 -66.962 1.00 81.56 211 GLY A C 1
ATOM 1588 O O . GLY A 1 211 ? 14.761 8.080 -68.112 1.00 81.56 211 GLY A O 1
ATOM 1589 N N . ARG A 1 212 ? 16.205 7.145 -66.667 1.00 81.00 212 ARG A N 1
ATOM 1590 C CA . ARG A 1 212 ? 16.927 6.353 -67.681 1.00 81.00 212 ARG A CA 1
ATOM 1591 C C . ARG A 1 212 ? 16.040 5.298 -68.343 1.00 81.00 212 ARG A C 1
ATOM 1593 O O . ARG A 1 212 ? 16.119 5.120 -69.553 1.00 81.00 212 ARG A O 1
ATOM 1600 N N . LEU A 1 213 ? 15.183 4.623 -67.573 1.00 77.38 213 LEU A N 1
ATOM 1601 C CA . LEU A 1 213 ? 14.238 3.638 -68.113 1.00 77.38 213 LEU A CA 1
ATOM 1602 C C . LEU A 1 213 ? 13.186 4.288 -69.023 1.00 77.38 213 LEU A C 1
ATOM 1604 O O . LEU A 1 213 ? 12.869 3.741 -70.076 1.00 77.38 213 LEU A O 1
ATOM 1608 N N . LEU A 1 214 ? 12.679 5.465 -68.647 1.00 80.81 214 LEU A N 1
ATOM 1609 C CA . LEU A 1 214 ? 11.724 6.219 -69.463 1.00 80.81 214 LEU A CA 1
ATOM 1610 C C . LEU A 1 214 ? 12.366 6.782 -70.740 1.00 80.81 214 LEU A C 1
ATOM 1612 O O . LEU A 1 214 ? 11.731 6.753 -71.791 1.00 80.81 214 LEU A O 1
ATOM 1616 N N . GLY A 1 215 ? 13.618 7.244 -70.668 1.00 79.31 215 GLY A N 1
ATOM 1617 C CA . GLY A 1 215 ? 14.386 7.677 -71.841 1.00 79.31 215 GLY A CA 1
ATOM 1618 C C . GLY A 1 215 ? 14.610 6.538 -72.836 1.00 79.31 215 GLY A C 1
ATOM 1619 O O . GLY A 1 215 ? 14.222 6.652 -73.992 1.00 79.31 215 GLY A O 1
ATOM 1620 N N . ALA A 1 216 ? 15.100 5.387 -72.366 1.00 73.88 216 ALA A N 1
ATOM 1621 C CA . ALA A 1 216 ? 15.319 4.216 -73.218 1.00 73.88 216 ALA A CA 1
ATOM 1622 C C . ALA A 1 216 ? 14.024 3.691 -73.872 1.00 73.88 216 ALA A C 1
ATOM 1624 O O . ALA A 1 216 ? 14.044 3.210 -75.005 1.00 73.88 216 ALA A O 1
ATOM 1625 N N . ALA A 1 217 ? 12.884 3.797 -73.179 1.00 67.25 217 ALA A N 1
ATOM 1626 C CA . ALA A 1 217 ? 11.583 3.438 -73.739 1.00 67.25 217 ALA A CA 1
ATOM 1627 C C . ALA A 1 217 ? 11.127 4.398 -74.852 1.00 67.25 217 ALA A C 1
ATOM 1629 O O . ALA A 1 217 ? 10.459 3.965 -75.791 1.00 67.25 217 ALA A O 1
ATOM 1630 N N . LYS A 1 218 ? 11.492 5.682 -74.760 1.00 74.81 218 LYS A N 1
ATOM 1631 C CA . LYS A 1 218 ? 11.200 6.691 -75.783 1.00 74.81 218 LYS A CA 1
ATOM 1632 C C . LYS A 1 218 ? 12.084 6.503 -77.019 1.00 74.81 218 LYS A C 1
ATOM 1634 O O . LYS A 1 218 ? 11.556 6.431 -78.125 1.00 74.81 218 LYS A O 1
ATOM 1639 N N . ASP A 1 219 ? 13.385 6.315 -76.823 1.00 74.31 219 ASP A N 1
ATOM 1640 C CA . ASP A 1 219 ? 14.346 6.123 -77.917 1.00 74.31 219 ASP A CA 1
ATOM 1641 C C . ASP A 1 219 ? 14.053 4.823 -78.695 1.00 74.31 219 ASP A C 1
ATOM 1643 O O . ASP A 1 219 ? 14.090 4.787 -79.924 1.00 74.31 219 ASP A O 1
ATOM 1647 N N . GLY A 1 220 ? 13.647 3.757 -77.994 1.00 67.69 220 GLY A N 1
ATOM 1648 C CA . GLY A 1 220 ? 13.208 2.505 -78.619 1.00 67.69 220 GLY A CA 1
ATOM 1649 C C . GLY A 1 220 ? 11.859 2.580 -79.352 1.00 67.69 220 GLY A C 1
ATOM 1650 O O . GLY A 1 220 ? 11.544 1.676 -80.128 1.00 67.69 220 GLY A O 1
ATOM 1651 N N . ALA A 1 221 ? 11.053 3.620 -79.109 1.00 60.28 221 ALA A N 1
ATOM 1652 C CA . ALA A 1 221 ? 9.797 3.871 -79.818 1.00 60.28 221 ALA A CA 1
ATOM 1653 C C . ALA A 1 221 ? 9.997 4.751 -81.065 1.00 60.28 221 ALA A C 1
ATOM 1655 O O . ALA A 1 221 ? 9.272 4.582 -82.045 1.00 60.28 221 ALA A O 1
ATOM 1656 N N . GLU A 1 222 ? 10.978 5.657 -81.046 1.00 64.38 222 GLU A N 1
ATOM 1657 C CA . GLU A 1 222 ? 11.350 6.486 -82.200 1.00 64.38 222 GLU A CA 1
ATOM 1658 C C . GLU A 1 222 ? 12.100 5.659 -83.260 1.00 64.38 222 GLU A C 1
ATOM 1660 O O . GLU A 1 222 ? 11.726 5.711 -84.429 1.00 64.38 222 GLU A O 1
ATOM 1665 N N . GLY A 1 223 ? 13.020 4.773 -82.857 1.00 60.72 223 GLY A N 1
ATOM 1666 C CA . GLY A 1 223 ? 13.733 3.893 -83.798 1.00 60.72 223 GLY A CA 1
ATOM 1667 C C . GLY A 1 223 ? 12.835 2.915 -84.574 1.00 60.72 223 GLY A C 1
ATOM 1668 O O . GLY A 1 223 ? 13.110 2.612 -85.728 1.00 60.72 223 GLY A O 1
ATOM 1669 N N . ARG A 1 224 ? 11.707 2.468 -83.999 1.00 58.66 224 ARG A N 1
ATOM 1670 C CA . ARG A 1 224 ? 10.749 1.597 -84.717 1.00 58.66 224 ARG A CA 1
ATOM 1671 C C . ARG A 1 224 ? 9.895 2.330 -85.748 1.00 58.66 224 ARG A C 1
ATOM 1673 O O . ARG A 1 224 ? 9.361 1.686 -86.639 1.00 58.66 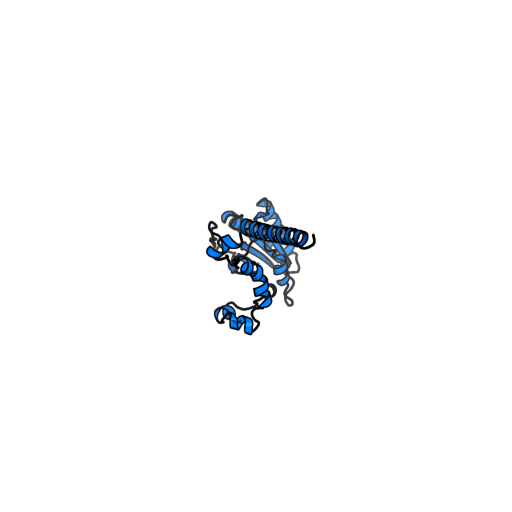224 ARG A O 1
ATOM 1680 N N . ARG A 1 225 ? 9.737 3.653 -85.633 1.00 58.78 225 ARG A N 1
ATOM 1681 C CA . ARG A 1 225 ? 8.998 4.448 -86.629 1.00 58.78 225 ARG A CA 1
ATOM 1682 C C . ARG A 1 225 ? 9.836 4.763 -87.861 1.00 58.78 225 ARG A C 1
ATOM 1684 O O . ARG A 1 225 ? 9.261 4.992 -88.916 1.00 58.78 225 ARG A O 1
ATOM 1691 N N . GLU A 1 226 ? 11.159 4.771 -87.728 1.00 58.50 226 GLU A N 1
ATOM 1692 C CA . GLU A 1 226 ? 12.077 4.970 -88.855 1.00 58.50 226 GLU A CA 1
ATOM 1693 C C . GLU A 1 226 ? 12.297 3.687 -89.674 1.00 58.50 226 GLU A C 1
ATOM 1695 O O . GLU A 1 226 ? 12.621 3.780 -90.850 1.00 58.50 226 GLU A O 1
ATOM 1700 N N . GLU A 1 227 ? 12.065 2.497 -89.103 1.00 57.53 227 GLU A N 1
ATOM 1701 C CA . GLU A 1 227 ? 12.139 1.217 -89.835 1.00 57.53 227 GLU A CA 1
ATOM 1702 C C . GLU A 1 227 ? 10.837 0.838 -90.578 1.00 57.53 227 GLU A C 1
ATOM 1704 O O . GLU A 1 227 ? 10.846 -0.084 -91.393 1.00 57.53 227 GLU A O 1
ATOM 1709 N N . GLU A 1 228 ? 9.720 1.535 -90.328 1.00 54.84 228 GLU A N 1
ATOM 1710 C CA . GLU A 1 228 ? 8.408 1.278 -90.958 1.00 54.84 228 GLU A CA 1
ATOM 1711 C C . GLU A 1 228 ? 8.022 2.292 -92.064 1.00 54.84 228 GLU A C 1
ATOM 1713 O O . GLU A 1 228 ? 6.889 2.258 -92.551 1.00 54.84 228 GLU A O 1
ATOM 1718 N N . GLY A 1 229 ? 8.935 3.183 -92.477 1.00 47.94 229 GLY A N 1
ATOM 1719 C CA . GLY A 1 229 ? 8.745 4.149 -93.576 1.00 47.94 229 GLY A CA 1
ATOM 1720 C C . GLY A 1 229 ? 9.689 3.911 -94.746 1.00 47.94 229 GLY A C 1
ATOM 1721 O O . GLY A 1 229 ? 9.218 4.026 -95.900 1.00 47.94 229 GLY A O 1
#

Foldseek 3Di:
DAEEEEEEQDDLPPDCVVLLQVVCDPVAHREAEDEAELLPDPDPVSLLVVLLVQLLVQLVDPEAYEYEYEYECVRAPLVRLVVSVVSNVVSNVVSCVVRPDRPYHYYYYYYYHAHPDDPPDDRDDDDDPDPPYDYYYDHDSDDLVPPAFASDDPVVVVVDDPVVCCVVSNGPPVVVCVVCVVVVVVPPDDPDDPPVCCVCPPPVNVVVVVVVVVVVVVVVVVVVVVVVD

pLDDT: mean 78.69, std 13.68, range [47.94, 97.25]